Protein AF-A0A7V5FQD6-F1 (afdb_monomer_lite)

Structure (mmCIF, N/CA/C/O backbone):
data_AF-A0A7V5FQD6-F1
#
_entry.id   AF-A0A7V5FQD6-F1
#
loop_
_atom_site.group_PDB
_atom_site.id
_atom_site.type_symbol
_atom_site.label_atom_id
_atom_site.label_alt_id
_atom_site.label_comp_id
_atom_site.label_asym_id
_atom_site.label_entity_id
_atom_site.label_seq_id
_atom_site.pdbx_PDB_ins_code
_atom_site.Cartn_x
_atom_site.Cartn_y
_atom_site.Cartn_z
_atom_site.occupancy
_atom_site.B_iso_or_equiv
_atom_site.auth_seq_id
_atom_site.auth_comp_id
_atom_site.auth_asym_id
_atom_site.auth_atom_id
_atom_site.pdbx_PDB_model_num
ATOM 1 N N . MET A 1 1 ? -13.189 4.833 4.867 1.00 73.56 1 MET A N 1
ATOM 2 C CA . MET A 1 1 ? -13.782 3.476 4.842 1.00 73.56 1 MET A CA 1
ATOM 3 C C . MET A 1 1 ? -12.808 2.488 4.233 1.00 73.56 1 MET A C 1
ATOM 5 O O . MET A 1 1 ? -12.312 1.662 4.981 1.00 73.56 1 MET A O 1
ATOM 9 N N . LEU A 1 2 ? -12.470 2.621 2.945 1.00 78.69 2 LEU A N 1
ATOM 10 C CA . LEU A 1 2 ? -11.538 1.711 2.263 1.00 78.69 2 LEU A CA 1
ATOM 11 C C . LEU A 1 2 ? -10.185 1.578 2.964 1.00 78.69 2 LEU A C 1
ATOM 13 O O . LEU A 1 2 ? -9.703 0.465 3.091 1.00 78.69 2 LEU A O 1
ATOM 17 N N . ASN A 1 3 ? -9.626 2.660 3.513 1.00 75.62 3 ASN A N 1
ATOM 18 C CA . ASN A 1 3 ? -8.365 2.568 4.256 1.00 75.62 3 ASN A CA 1
ATOM 19 C C . ASN A 1 3 ? -8.466 1.677 5.504 1.00 75.62 3 ASN A C 1
ATOM 21 O O . ASN A 1 3 ? -7.525 0.948 5.800 1.00 75.62 3 ASN A O 1
ATOM 25 N N . GLU A 1 4 ? -9.606 1.675 6.209 1.00 80.44 4 GLU A N 1
ATOM 26 C CA . GLU A 1 4 ? -9.812 0.772 7.350 1.00 80.44 4 GLU A CA 1
ATOM 27 C C . GLU A 1 4 ? -10.066 -0.666 6.874 1.00 80.44 4 GLU A C 1
ATOM 29 O O . GLU A 1 4 ? -9.562 -1.593 7.493 1.00 80.44 4 GLU A O 1
ATOM 34 N N . VAL A 1 5 ? -10.768 -0.864 5.752 1.00 82.12 5 VAL A N 1
ATOM 35 C CA . VAL A 1 5 ? -10.919 -2.194 5.129 1.00 82.12 5 VAL A CA 1
ATOM 36 C C . VAL A 1 5 ? -9.551 -2.759 4.746 1.00 82.12 5 VAL A C 1
ATOM 38 O O . VAL A 1 5 ? -9.197 -3.843 5.195 1.00 82.12 5 VAL A O 1
ATOM 41 N N . ARG A 1 6 ? -8.743 -1.987 4.010 1.00 80.69 6 ARG A N 1
ATOM 42 C CA . ARG A 1 6 ? -7.365 -2.328 3.632 1.00 80.69 6 ARG A CA 1
ATOM 43 C C . ARG A 1 6 ? -6.522 -2.654 4.858 1.00 80.69 6 ARG A C 1
ATOM 45 O O . ARG A 1 6 ? -5.882 -3.692 4.903 1.00 80.69 6 ARG A O 1
ATOM 52 N N . LYS A 1 7 ? -6.555 -1.790 5.873 1.00 78.50 7 LYS A N 1
ATOM 53 C CA . LYS A 1 7 ? -5.862 -1.999 7.146 1.00 78.50 7 LYS A CA 1
ATOM 54 C C . LYS A 1 7 ? -6.211 -3.346 7.771 1.00 78.50 7 LYS A C 1
ATOM 56 O O . LYS A 1 7 ? -5.315 -4.090 8.145 1.00 78.50 7 LYS A O 1
ATOM 61 N N . GLN A 1 8 ? -7.499 -3.648 7.915 1.00 80.94 8 GLN A N 1
ATOM 62 C CA . GLN A 1 8 ? -7.939 -4.879 8.570 1.00 80.94 8 GLN A CA 1
ATOM 63 C C . GLN A 1 8 ? -7.598 -6.108 7.728 1.00 80.94 8 GLN A C 1
ATOM 65 O O . GLN A 1 8 ? -7.091 -7.076 8.284 1.00 80.94 8 GLN A O 1
ATOM 70 N N . ALA A 1 9 ? -7.792 -6.032 6.410 1.00 80.50 9 ALA A N 1
ATOM 71 C CA . ALA A 1 9 ? -7.422 -7.087 5.475 1.00 80.50 9 ALA A CA 1
ATOM 72 C C . ALA A 1 9 ? -5.920 -7.393 5.533 1.00 80.50 9 ALA A C 1
ATOM 74 O O . ALA A 1 9 ? -5.548 -8.547 5.698 1.00 80.50 9 ALA A O 1
ATOM 75 N N . LEU A 1 10 ? -5.063 -6.365 5.510 1.00 74.88 10 LEU A N 1
ATOM 76 C CA . LEU A 1 10 ? -3.612 -6.536 5.602 1.00 74.88 10 LEU A CA 1
ATOM 77 C C . LEU A 1 10 ? -3.172 -7.089 6.959 1.00 74.88 10 LEU A C 1
ATOM 79 O O . LEU A 1 10 ? -2.272 -7.910 7.003 1.00 74.88 10 LEU A O 1
ATOM 83 N N . ILE A 1 11 ? -3.783 -6.673 8.071 1.00 77.06 11 ILE A N 1
ATOM 84 C CA . ILE A 1 11 ? -3.407 -7.167 9.409 1.00 77.06 11 ILE A CA 1
ATOM 85 C C . ILE A 1 11 ? -3.822 -8.622 9.611 1.00 77.06 11 ILE A C 1
ATOM 87 O O . ILE A 1 11 ? -3.104 -9.389 10.246 1.00 77.06 11 ILE A O 1
ATOM 91 N N . ARG A 1 12 ? -5.017 -8.978 9.140 1.00 77.31 12 ARG A N 1
ATOM 92 C CA . ARG A 1 12 ? -5.644 -10.272 9.419 1.00 77.31 12 ARG A CA 1
ATOM 93 C C . ARG A 1 12 ? -5.472 -11.285 8.290 1.00 77.31 12 ARG A C 1
ATOM 95 O O . ARG A 1 12 ? -5.863 -12.428 8.476 1.00 77.31 12 ARG A O 1
ATOM 102 N N . SER A 1 13 ? -4.909 -10.878 7.150 1.00 74.25 13 SER A N 1
ATOM 103 C CA . SER A 1 13 ? -4.907 -11.661 5.904 1.00 74.25 13 SER A CA 1
ATOM 104 C C . SER A 1 13 ? -6.313 -12.163 5.551 1.00 74.25 13 SER A C 1
ATOM 106 O O . SER A 1 13 ? -6.521 -13.349 5.327 1.00 74.25 13 SER A O 1
ATOM 108 N N . SER A 1 14 ? -7.304 -11.265 5.603 1.00 78.50 14 SER A N 1
ATOM 109 C CA . SER A 1 14 ? -8.723 -11.625 5.470 1.00 78.50 14 SER A CA 1
ATOM 110 C C . SER A 1 14 ? -9.267 -11.417 4.063 1.00 78.50 14 SER A C 1
ATOM 112 O O . SER A 1 14 ? -8.968 -10.404 3.425 1.00 78.50 14 SER A O 1
ATOM 114 N N . ASP A 1 15 ? -10.182 -12.300 3.664 1.00 85.00 15 ASP A N 1
ATOM 115 C CA . ASP A 1 15 ? -11.059 -12.083 2.518 1.00 85.00 15 ASP A CA 1
ATOM 116 C C . ASP A 1 15 ? -11.950 -10.857 2.743 1.00 85.00 15 ASP A C 1
ATOM 118 O O . ASP A 1 15 ? -12.499 -10.631 3.827 1.00 85.00 15 ASP A O 1
ATOM 122 N N . VAL A 1 16 ? -12.106 -10.045 1.698 1.00 88.19 16 VAL A N 1
ATOM 123 C CA . VAL A 1 16 ? -12.887 -8.807 1.756 1.00 88.19 16 VAL A CA 1
ATOM 124 C C . VAL A 1 16 ? -14.150 -8.960 0.925 1.00 88.19 16 VAL A C 1
ATOM 126 O O . VAL A 1 16 ? -14.091 -9.294 -0.251 1.00 88.19 16 VAL A O 1
ATOM 129 N N . THR A 1 17 ? -15.305 -8.640 1.510 1.00 88.94 17 THR A N 1
ATOM 130 C CA . THR A 1 17 ? -16.553 -8.468 0.756 1.00 88.94 17 THR A CA 1
ATOM 131 C C . THR A 1 17 ? -17.023 -7.020 0.856 1.00 88.94 17 THR A C 1
ATOM 133 O O . THR A 1 17 ? -17.329 -6.524 1.940 1.00 88.94 17 THR A O 1
ATOM 136 N N . LEU A 1 18 ? -17.079 -6.325 -0.281 1.00 89.00 18 LEU A N 1
ATOM 137 C CA . LEU A 1 18 ? -17.675 -5.000 -0.404 1.00 89.00 18 LEU A CA 1
ATOM 138 C C . LEU A 1 18 ? -19.177 -5.147 -0.642 1.00 89.00 18 LEU A C 1
ATOM 140 O O . LEU A 1 18 ? -19.614 -5.654 -1.675 1.00 89.00 18 LEU A O 1
ATOM 144 N N . VAL A 1 19 ? -19.968 -4.677 0.318 1.00 86.25 19 VAL A N 1
ATOM 145 C CA . VAL A 1 19 ? -21.429 -4.757 0.272 1.00 86.25 19 VAL A CA 1
ATOM 146 C C . VAL A 1 19 ? -22.013 -3.368 0.053 1.00 86.25 19 VAL A C 1
ATOM 148 O O . VAL A 1 19 ? -21.697 -2.427 0.785 1.00 86.25 19 VAL A O 1
ATOM 151 N N . HIS A 1 20 ? -22.907 -3.249 -0.922 1.00 85.12 20 HIS A N 1
ATOM 152 C CA . HIS A 1 20 ? -23.789 -2.099 -1.064 1.00 85.12 20 HIS A CA 1
ATOM 153 C C . HIS A 1 20 ? -25.241 -2.557 -0.938 1.00 85.12 20 HIS A C 1
ATOM 155 O O . HIS A 1 20 ? -25.694 -3.415 -1.698 1.00 85.12 20 HIS A O 1
ATOM 161 N N . VAL A 1 21 ? -25.961 -1.974 0.023 1.00 81.88 21 VAL A N 1
ATOM 162 C CA . VAL A 1 21 ? -27.382 -2.253 0.238 1.00 81.88 21 VAL A CA 1
ATOM 163 C C . VAL A 1 21 ? -28.213 -1.089 -0.285 1.00 81.88 21 VAL A C 1
ATOM 165 O O . VAL A 1 21 ? -28.008 0.056 0.118 1.00 81.88 21 VAL A O 1
ATOM 168 N N . ILE A 1 22 ? -29.146 -1.393 -1.180 1.00 78.56 22 ILE A N 1
ATOM 169 C CA . ILE A 1 22 ? -30.091 -0.444 -1.764 1.00 78.56 22 ILE A CA 1
ATOM 170 C C . ILE A 1 22 ? -31.408 -0.568 -0.985 1.00 78.56 22 ILE A C 1
ATOM 172 O O . ILE A 1 22 ? -32.131 -1.555 -1.142 1.00 78.56 22 ILE A O 1
ATOM 176 N N . GLU A 1 23 ? -31.711 0.420 -0.137 1.00 71.19 23 GLU A N 1
ATOM 177 C CA . GLU A 1 23 ? -33.010 0.510 0.548 1.00 71.19 23 GLU A CA 1
ATOM 178 C C . GLU A 1 23 ? -34.072 1.033 -0.427 1.00 71.19 23 GLU A C 1
ATOM 180 O O . GLU A 1 23 ? -33.893 2.073 -1.065 1.00 71.19 23 GLU A O 1
ATOM 185 N N . GLU A 1 24 ? -35.194 0.325 -0.548 1.00 65.25 24 GLU A N 1
ATOM 186 C CA . GLU A 1 24 ? -36.314 0.790 -1.362 1.00 65.25 24 GLU A CA 1
ATOM 187 C C . GLU A 1 24 ? -37.093 1.881 -0.615 1.00 65.25 24 GLU A C 1
ATOM 189 O O . GLU A 1 24 ? -37.856 1.610 0.310 1.00 65.25 24 GLU A O 1
ATOM 194 N N . GLU A 1 25 ? -36.941 3.137 -1.040 1.00 55.91 25 GLU A N 1
ATOM 195 C CA . GLU A 1 25 ? -37.848 4.219 -0.657 1.00 55.91 25 GLU A CA 1
ATOM 196 C C . GLU A 1 25 ? -38.694 4.648 -1.872 1.00 55.91 25 GLU A C 1
ATOM 198 O O . GLU A 1 25 ? -38.176 5.254 -2.808 1.00 55.91 25 GLU A O 1
ATOM 203 N N . SER A 1 26 ? -39.993 4.334 -1.827 1.00 50.44 26 SER A N 1
ATOM 204 C CA . SER A 1 26 ? -41.119 4.769 -2.686 1.00 50.44 26 SER A CA 1
ATOM 205 C C . SER A 1 26 ? -40.885 5.068 -4.192 1.00 50.44 26 SER A C 1
ATOM 207 O O . SER A 1 26 ? -40.152 5.963 -4.618 1.00 50.44 26 SER A O 1
ATOM 209 N N . ASN A 1 27 ? -41.659 4.353 -5.021 1.00 45.44 27 ASN A N 1
ATOM 210 C CA . ASN A 1 27 ? -41.667 4.352 -6.491 1.00 45.44 27 ASN A CA 1
ATOM 211 C C . ASN A 1 27 ? -42.140 5.673 -7.143 1.00 45.44 27 ASN A C 1
ATOM 213 O O . ASN A 1 27 ? -43.276 5.762 -7.608 1.00 45.44 27 ASN A O 1
ATOM 217 N N . SER A 1 28 ? -41.273 6.681 -7.284 1.00 52.03 28 SER A N 1
ATOM 218 C CA . SER A 1 28 ? -41.531 7.817 -8.190 1.00 52.03 28 SER A CA 1
ATOM 219 C C . SER A 1 28 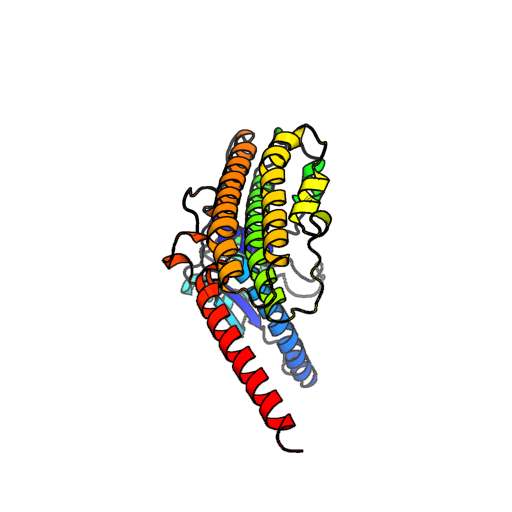? -40.711 7.719 -9.487 1.00 52.03 28 SER A C 1
ATOM 221 O O . SER A 1 28 ? -39.562 7.277 -9.493 1.00 52.03 28 SER A O 1
ATOM 223 N N . HIS A 1 29 ? -41.299 8.129 -10.617 1.00 48.09 29 HIS A N 1
ATOM 224 C CA . HIS A 1 29 ? -40.653 8.087 -11.941 1.00 48.09 29 HIS A CA 1
ATOM 225 C C . HIS A 1 29 ? -39.399 8.980 -12.039 1.00 48.09 29 HIS A C 1
ATOM 227 O O . HIS A 1 29 ? -38.460 8.631 -12.748 1.00 48.09 29 HIS A O 1
ATOM 233 N N . VAL A 1 30 ? -39.341 10.077 -11.275 1.00 51.12 30 VAL A N 1
ATOM 234 C CA . VAL A 1 30 ? -38.170 10.971 -11.179 1.00 51.12 30 VAL A CA 1
ATOM 235 C C . VAL A 1 30 ? -37.005 10.292 -10.438 1.00 51.12 30 VAL A C 1
ATOM 237 O O . VAL A 1 30 ? -35.845 10.504 -10.783 1.00 51.12 30 VAL A O 1
ATOM 240 N N . ARG A 1 31 ? -37.293 9.405 -9.471 1.00 55.22 31 ARG A N 1
ATOM 241 C CA . ARG A 1 31 ? -36.271 8.616 -8.761 1.00 55.22 31 ARG A CA 1
ATOM 242 C C . ARG A 1 31 ? -35.678 7.493 -9.609 1.00 55.22 31 ARG A C 1
ATOM 244 O O . ARG A 1 31 ? -34.499 7.214 -9.454 1.00 55.22 31 ARG A O 1
ATOM 251 N N . ARG A 1 32 ? -36.437 6.893 -10.535 1.00 51.66 32 ARG A N 1
ATOM 252 C CA . ARG A 1 32 ? -35.914 5.850 -11.443 1.00 51.66 32 ARG A CA 1
ATOM 253 C C . ARG A 1 32 ? -34.761 6.352 -12.322 1.00 51.66 32 ARG A C 1
ATOM 255 O O . ARG A 1 32 ? -33.802 5.619 -12.508 1.00 51.66 32 ARG A O 1
ATOM 262 N N . TYR A 1 33 ? -34.822 7.598 -12.797 1.00 47.12 33 TYR A N 1
ATOM 263 C CA . TYR A 1 33 ? -33.722 8.216 -13.551 1.00 47.12 33 TYR A CA 1
ATOM 264 C C . TYR A 1 33 ? -32.529 8.565 -12.641 1.00 47.12 33 TYR A C 1
ATOM 266 O O . TYR A 1 33 ? -31.380 8.336 -13.008 1.00 47.12 33 TYR A O 1
ATOM 274 N N . GLY A 1 34 ? -32.804 9.036 -11.416 1.00 52.66 34 GLY A N 1
ATOM 275 C CA . GLY A 1 34 ? -31.786 9.240 -10.379 1.00 52.66 34 GLY A CA 1
ATOM 276 C C . GLY A 1 34 ? -31.055 7.951 -9.992 1.00 52.66 34 GLY A C 1
ATOM 277 O O . GLY A 1 34 ? -29.841 7.972 -9.868 1.00 52.66 34 GLY A O 1
ATOM 278 N N . MET A 1 35 ? -31.759 6.819 -9.909 1.00 54.34 35 MET A N 1
ATOM 279 C CA . MET A 1 35 ? -31.176 5.500 -9.639 1.00 54.34 35 MET A CA 1
ATOM 280 C C . MET A 1 35 ? -30.249 5.005 -10.754 1.00 54.34 35 MET A C 1
ATOM 282 O O . MET A 1 35 ? -29.280 4.316 -10.456 1.00 54.34 35 MET A O 1
ATOM 286 N N . THR A 1 36 ? -30.524 5.329 -12.021 1.00 55.03 36 THR A N 1
ATOM 287 C CA . THR A 1 36 ? -29.637 4.959 -13.137 1.00 55.03 36 THR A CA 1
ATOM 288 C C . THR A 1 36 ? -28.331 5.755 -13.082 1.00 55.03 36 THR A C 1
ATOM 290 O O . THR A 1 36 ? -27.256 5.169 -13.161 1.00 55.03 36 THR A O 1
ATOM 293 N N . VAL A 1 37 ? -28.413 7.071 -12.847 1.00 53.12 37 VAL A N 1
ATOM 294 C CA . VAL A 1 37 ? -27.234 7.950 -12.717 1.00 53.12 37 VAL A CA 1
ATOM 295 C C . VAL A 1 37 ? -26.444 7.652 -11.434 1.00 53.12 37 VAL A C 1
ATOM 297 O O . VAL A 1 37 ? -25.216 7.597 -11.456 1.00 53.12 37 VAL A O 1
ATOM 300 N N . GLU A 1 38 ? -27.127 7.405 -10.313 1.00 58.19 38 GLU A N 1
ATOM 301 C CA . GLU A 1 38 ? -26.498 6.948 -9.067 1.00 58.19 38 GLU A CA 1
ATOM 302 C C . GLU A 1 38 ? -25.895 5.548 -9.222 1.00 58.19 38 GLU A C 1
ATOM 304 O O . GLU A 1 38 ? -24.862 5.273 -8.621 1.00 58.19 38 GLU A O 1
ATOM 309 N N . GLY A 1 39 ? -26.489 4.683 -10.049 1.00 59.66 39 GLY A N 1
ATOM 310 C CA . GLY A 1 39 ? -25.977 3.355 -10.376 1.00 59.66 39 GLY A CA 1
ATOM 311 C C . GLY A 1 39 ? -24.650 3.406 -11.130 1.00 59.66 39 GLY A C 1
ATOM 312 O O . GLY A 1 39 ? -23.705 2.737 -10.725 1.00 59.66 39 GLY A O 1
ATOM 313 N N . GLU A 1 40 ? -24.533 4.241 -12.164 1.00 61.06 40 GLU A N 1
ATOM 314 C CA . GLU A 1 40 ? -23.268 4.437 -12.892 1.00 61.06 40 GLU A CA 1
ATOM 315 C C . GLU A 1 40 ? -22.181 5.060 -12.004 1.00 61.06 40 GLU A C 1
ATOM 317 O O . GLU A 1 40 ? -21.042 4.593 -11.990 1.00 61.06 40 GLU A O 1
ATOM 322 N N . GLN A 1 41 ? -22.531 6.061 -11.189 1.00 64.44 41 GLN A N 1
ATOM 323 C CA . GLN A 1 41 ? -21.594 6.661 -10.230 1.00 64.44 41 GLN A CA 1
ATOM 324 C C . GLN A 1 41 ? -21.169 5.677 -9.132 1.00 64.44 41 GLN A C 1
ATOM 326 O O . GLN A 1 41 ? -20.012 5.677 -8.705 1.00 64.44 41 GLN A O 1
ATOM 331 N N . LEU A 1 42 ? -22.090 4.828 -8.670 1.00 69.38 42 LEU A N 1
ATOM 332 C CA . LEU A 1 42 ? -21.804 3.763 -7.717 1.00 69.38 42 LEU A CA 1
ATOM 333 C C . LEU A 1 42 ? -20.866 2.724 -8.332 1.00 69.38 42 LEU A C 1
ATOM 335 O O . LEU A 1 42 ? -19.915 2.325 -7.666 1.00 69.38 42 LEU A O 1
ATOM 339 N N . MET A 1 43 ? -21.109 2.317 -9.579 1.00 69.25 43 MET A N 1
ATOM 340 C CA . MET A 1 43 ? -20.255 1.375 -10.302 1.00 69.25 43 MET A CA 1
ATOM 341 C C . MET A 1 43 ? -18.850 1.938 -10.493 1.00 69.25 43 MET A C 1
ATOM 343 O O . MET A 1 43 ? -17.896 1.285 -10.083 1.00 69.25 43 MET A O 1
ATOM 347 N N . GLY A 1 44 ? -18.710 3.179 -10.970 1.00 70.12 44 GLY A N 1
ATOM 348 C CA . GLY A 1 44 ? -17.399 3.827 -11.084 1.00 70.12 44 GLY A CA 1
ATOM 349 C C . GLY A 1 44 ? -16.679 3.944 -9.733 1.00 70.12 44 GLY A C 1
ATOM 350 O O . GLY A 1 44 ? -15.484 3.666 -9.624 1.00 70.12 44 GLY A O 1
ATOM 351 N N . GLY A 1 45 ? -17.408 4.275 -8.661 1.00 74.19 45 GLY A N 1
ATOM 352 C CA . GLY A 1 45 ? -16.856 4.313 -7.305 1.00 74.19 45 GLY A CA 1
ATOM 353 C C . GLY A 1 45 ? -16.450 2.935 -6.762 1.00 74.19 45 GLY A C 1
ATOM 354 O O . GLY A 1 45 ? -15.427 2.817 -6.081 1.00 74.19 45 GLY A O 1
ATOM 355 N N . LEU A 1 46 ? -17.222 1.885 -7.052 1.00 77.56 46 LEU A N 1
ATOM 356 C CA . LEU A 1 46 ? -16.910 0.502 -6.683 1.00 77.56 46 LEU A CA 1
ATOM 357 C C . LEU A 1 46 ? -15.704 -0.015 -7.461 1.00 77.56 46 LEU A C 1
ATOM 359 O O . LEU A 1 46 ? -14.802 -0.572 -6.847 1.00 77.56 46 LEU A O 1
ATOM 363 N N . GLU A 1 47 ? -15.637 0.225 -8.767 1.00 74.38 47 GLU A N 1
ATOM 364 C CA . GLU A 1 47 ? -14.488 -0.132 -9.600 1.00 74.38 47 GLU A CA 1
ATOM 365 C C . GLU A 1 47 ? -13.212 0.532 -9.095 1.00 74.38 47 GLU A C 1
ATOM 367 O O . GLU A 1 47 ? -12.212 -0.151 -8.880 1.00 74.38 47 GLU A O 1
ATOM 372 N N . GLN A 1 48 ? -13.256 1.833 -8.797 1.00 76.31 48 GLN A N 1
ATOM 373 C CA . GLN A 1 48 ? -12.114 2.531 -8.211 1.00 76.31 48 GLN A CA 1
ATOM 374 C C . GLN A 1 48 ? -11.724 1.934 -6.850 1.00 76.31 48 GLN A C 1
ATOM 376 O O . GLN A 1 48 ? -10.543 1.760 -6.550 1.00 76.31 48 GLN A O 1
ATOM 381 N N . SER A 1 49 ? -12.709 1.577 -6.023 1.00 78.50 49 SER A N 1
ATOM 382 C CA . SER A 1 49 ? -12.478 0.930 -4.726 1.00 78.50 49 SER A CA 1
ATOM 383 C C . SER A 1 49 ? -11.810 -0.440 -4.870 1.00 78.50 49 SER A C 1
ATOM 385 O O . SER A 1 49 ? -10.879 -0.755 -4.130 1.00 78.50 49 SER A O 1
ATOM 387 N N . VAL A 1 50 ? -12.270 -1.240 -5.832 1.00 79.19 50 VAL A N 1
ATOM 388 C CA . VAL A 1 50 ? -11.758 -2.578 -6.149 1.00 79.19 50 VAL A CA 1
ATOM 389 C C . VAL A 1 50 ? -10.348 -2.484 -6.707 1.00 79.19 50 VAL A C 1
ATOM 391 O O . VAL A 1 50 ? -9.465 -3.185 -6.230 1.00 79.19 50 VAL A O 1
ATOM 394 N N . GLN A 1 51 ? -10.105 -1.582 -7.660 1.00 71.00 51 GLN A N 1
ATOM 395 C CA . GLN A 1 51 ? -8.770 -1.329 -8.197 1.00 71.00 51 GLN A CA 1
ATOM 396 C C . GLN A 1 51 ? -7.801 -0.918 -7.088 1.00 71.00 51 GLN A C 1
ATOM 398 O O . GLN A 1 51 ? -6.694 -1.446 -7.018 1.00 71.00 51 GLN A O 1
ATOM 403 N N . ASN A 1 52 ? -8.231 -0.036 -6.182 1.00 72.69 52 ASN A N 1
ATOM 404 C CA . ASN A 1 52 ? -7.417 0.369 -5.042 1.00 72.69 52 ASN A CA 1
ATOM 405 C C . ASN A 1 52 ? -7.078 -0.808 -4.124 1.00 72.69 52 ASN A C 1
ATOM 407 O O . ASN A 1 52 ? -5.938 -0.898 -3.697 1.00 72.69 52 ASN A O 1
ATOM 411 N N . LEU A 1 53 ? -8.013 -1.719 -3.836 1.00 75.56 53 LEU A N 1
ATOM 412 C CA . LEU A 1 53 ? -7.737 -2.908 -3.018 1.00 75.56 53 LEU A CA 1
ATOM 413 C C . LEU A 1 53 ? -6.846 -3.926 -3.747 1.00 75.56 53 LEU A C 1
ATOM 415 O O . LEU A 1 53 ? -5.892 -4.433 -3.158 1.00 75.56 53 LEU A O 1
ATOM 419 N N . ARG A 1 54 ? -7.079 -4.152 -5.044 1.00 71.44 54 ARG A N 1
ATOM 420 C CA . ARG A 1 54 ? -6.294 -5.083 -5.872 1.00 71.44 54 ARG A CA 1
ATOM 421 C C . ARG A 1 54 ? -4.834 -4.675 -6.027 1.00 71.44 54 ARG A C 1
ATOM 423 O O . ARG A 1 54 ? -3.981 -5.549 -6.163 1.00 71.44 54 ARG A O 1
ATOM 430 N N . ARG A 1 55 ? -4.520 -3.375 -5.946 1.00 64.50 55 ARG A N 1
ATOM 431 C CA . ARG A 1 55 ? -3.128 -2.885 -5.859 1.00 64.50 55 ARG A CA 1
ATOM 432 C C . ARG A 1 55 ? -2.373 -3.452 -4.656 1.00 64.50 55 ARG A C 1
ATOM 434 O O . ARG A 1 55 ? -1.154 -3.522 -4.708 1.00 64.50 55 ARG A O 1
ATOM 441 N N . PHE A 1 56 ? -3.085 -3.875 -3.615 1.00 64.00 56 PHE A N 1
ATOM 442 C CA . PHE A 1 56 ? -2.533 -4.505 -2.414 1.00 64.00 56 PHE A CA 1
ATOM 443 C C . PHE A 1 56 ? -2.726 -6.027 -2.409 1.00 64.00 56 PHE A C 1
ATOM 445 O O . PHE A 1 56 ? -2.705 -6.637 -1.344 1.00 64.00 56 PHE A O 1
ATOM 452 N N . SER A 1 57 ? -2.983 -6.631 -3.576 1.00 65.75 57 SER A N 1
ATOM 453 C CA . SER A 1 57 ? -3.322 -8.054 -3.724 1.00 65.75 57 SER A CA 1
ATOM 454 C C . SER A 1 57 ? -4.536 -8.493 -2.891 1.00 65.75 57 SER A C 1
ATOM 456 O O . SER A 1 57 ? -4.669 -9.660 -2.540 1.00 65.75 57 SER A O 1
ATOM 458 N N . ILE A 1 58 ? -5.451 -7.563 -2.599 1.00 74.75 58 ILE A N 1
ATOM 459 C CA . ILE A 1 58 ? -6.751 -7.856 -1.992 1.00 74.75 58 ILE A CA 1
ATOM 460 C C . ILE A 1 58 ? -7.778 -7.890 -3.123 1.00 74.75 58 ILE A C 1
ATOM 462 O O . ILE A 1 58 ? -8.046 -6.850 -3.728 1.00 74.75 58 ILE A O 1
ATOM 466 N N . ASP A 1 59 ? -8.364 -9.054 -3.406 1.00 78.81 59 ASP A N 1
ATOM 467 C CA . ASP A 1 59 ? -9.449 -9.173 -4.385 1.00 78.81 59 ASP A CA 1
ATOM 468 C C . ASP A 1 59 ? -10.813 -9.205 -3.679 1.00 78.81 59 ASP A C 1
ATOM 470 O O . ASP A 1 59 ? -11.201 -10.233 -3.122 1.00 78.81 59 ASP A O 1
ATOM 474 N N . PRO A 1 60 ? -11.541 -8.074 -3.619 1.00 84.50 60 PRO A N 1
ATOM 475 C CA . PRO A 1 60 ? -12.800 -8.037 -2.902 1.00 84.50 60 PRO A CA 1
ATOM 476 C C . PRO A 1 60 ? -13.935 -8.707 -3.689 1.00 84.50 60 PRO A C 1
ATOM 478 O O . PRO A 1 60 ? -14.176 -8.390 -4.855 1.00 84.50 60 PRO A O 1
ATOM 481 N N . CYS A 1 61 ? -14.744 -9.523 -3.012 1.00 84.94 61 CYS A N 1
ATOM 482 C CA . CYS A 1 61 ? -16.053 -9.921 -3.523 1.00 84.94 61 CYS A CA 1
ATOM 483 C C . CYS A 1 61 ? -17.014 -8.722 -3.465 1.00 84.94 61 CYS A C 1
ATOM 485 O O . CYS A 1 61 ? -17.075 -8.023 -2.455 1.00 84.94 61 CYS A O 1
ATOM 487 N N . ILE A 1 62 ? -17.790 -8.476 -4.522 1.00 84.38 62 ILE A N 1
ATOM 488 C CA . ILE A 1 62 ? -18.767 -7.378 -4.560 1.00 84.38 62 ILE A CA 1
ATOM 489 C C . ILE A 1 62 ? -20.179 -7.953 -4.437 1.00 84.38 62 ILE A C 1
ATOM 491 O O . ILE A 1 62 ? -20.563 -8.861 -5.176 1.00 84.38 62 ILE A O 1
ATOM 495 N N . ARG A 1 63 ? -20.977 -7.405 -3.516 1.00 81.94 63 ARG A N 1
ATOM 496 C CA . ARG A 1 63 ? -22.391 -7.753 -3.331 1.00 81.94 63 ARG A CA 1
ATOM 497 C C . ARG A 1 63 ? -23.254 -6.495 -3.407 1.00 81.94 63 ARG A C 1
ATOM 499 O O . ARG A 1 63 ? -23.137 -5.605 -2.568 1.00 81.94 63 ARG A O 1
ATOM 506 N N . LEU A 1 64 ? -24.139 -6.448 -4.400 1.00 82.00 64 LEU A N 1
ATOM 507 C CA . LEU A 1 64 ? -25.193 -5.441 -4.525 1.00 82.00 64 LEU A CA 1
ATOM 508 C C . LEU A 1 64 ? -26.516 -6.097 -4.128 1.00 82.00 64 LEU A C 1
ATOM 510 O O . LEU A 1 64 ? -26.966 -7.015 -4.811 1.00 82.00 64 LEU A O 1
ATOM 514 N N . ILE A 1 65 ? -27.118 -5.668 -3.020 1.00 83.12 65 ILE A N 1
ATOM 515 C CA . ILE A 1 65 ? -28.320 -6.313 -2.468 1.00 83.12 65 ILE A CA 1
ATOM 516 C C . ILE A 1 65 ? -29.400 -5.268 -2.214 1.00 83.12 65 ILE A C 1
ATOM 518 O O . ILE A 1 65 ? -29.111 -4.158 -1.780 1.00 83.12 65 ILE A O 1
ATOM 522 N N . ARG A 1 66 ? -30.658 -5.615 -2.488 1.00 81.75 66 ARG A N 1
ATOM 523 C CA . ARG A 1 66 ? -31.819 -4.787 -2.141 1.00 81.75 66 ARG A CA 1
ATOM 524 C C . ARG A 1 66 ? -32.452 -5.292 -0.855 1.00 81.75 66 ARG A C 1
ATOM 526 O O . ARG A 1 66 ? -32.573 -6.501 -0.678 1.00 81.75 66 ARG A O 1
ATOM 533 N N . GLY A 1 67 ? -32.873 -4.379 0.011 1.00 83.75 67 GLY A N 1
ATOM 534 C CA . GLY A 1 67 ? -33.572 -4.732 1.245 1.00 83.75 67 GLY A CA 1
ATOM 535 C C . GLY A 1 67 ? -33.330 -3.747 2.379 1.00 83.75 67 GLY A C 1
ATOM 536 O O . GLY A 1 67 ? -32.735 -2.689 2.189 1.00 83.75 67 GLY A O 1
ATOM 537 N N . GLU A 1 68 ? -33.807 -4.108 3.568 1.00 85.25 68 GLU A N 1
ATOM 538 C CA . GLU A 1 68 ? -33.557 -3.352 4.795 1.00 85.25 68 GLU A CA 1
ATOM 539 C C . GLU A 1 68 ? -32.104 -3.560 5.244 1.00 85.25 68 GLU A C 1
ATOM 541 O O . GLU A 1 68 ? -31.624 -4.692 5.329 1.00 85.25 68 GLU A O 1
ATOM 546 N N . VAL A 1 69 ? -31.381 -2.461 5.489 1.00 85.25 69 VAL A N 1
ATOM 547 C CA . VAL A 1 69 ? -29.921 -2.498 5.679 1.00 85.25 69 VAL A CA 1
ATOM 548 C C . VAL A 1 69 ? -29.485 -3.398 6.829 1.00 85.25 69 VAL A C 1
ATOM 550 O O . VAL A 1 69 ? -28.522 -4.142 6.659 1.00 85.25 69 VAL A O 1
ATOM 553 N N . VAL A 1 70 ? -30.139 -3.335 7.992 1.00 87.44 70 VAL A N 1
ATOM 554 C CA . VAL A 1 70 ? -29.683 -4.092 9.166 1.00 87.44 70 VAL A CA 1
ATOM 555 C C . VAL A 1 70 ? -29.878 -5.591 8.951 1.00 87.44 70 VAL A C 1
ATOM 557 O O . VAL A 1 70 ? -28.930 -6.344 9.152 1.00 87.44 70 VAL A O 1
ATOM 560 N N . ALA A 1 71 ? -31.044 -6.012 8.466 1.00 88.25 71 ALA A N 1
ATOM 561 C CA . ALA A 1 71 ? -31.370 -7.403 8.178 1.00 88.25 71 ALA A CA 1
ATOM 562 C C . ALA A 1 71 ? -30.463 -7.993 7.089 1.00 88.25 71 ALA A C 1
ATOM 564 O O . ALA A 1 71 ? -29.976 -9.116 7.225 1.00 88.25 71 ALA A O 1
ATOM 565 N N . VAL A 1 72 ? -30.182 -7.230 6.025 1.00 89.56 72 VAL A N 1
ATOM 566 C CA . VAL A 1 72 ? -29.262 -7.672 4.965 1.00 89.56 72 VAL A CA 1
ATOM 567 C C . VAL A 1 72 ? -27.844 -7.843 5.509 1.00 89.56 72 VAL A C 1
ATOM 569 O O . VAL A 1 72 ? -27.211 -8.866 5.246 1.00 89.56 72 VAL A O 1
ATOM 572 N N . LEU A 1 73 ? -27.335 -6.866 6.268 1.00 90.12 73 LEU A N 1
ATOM 573 C CA . LEU A 1 73 ? -25.991 -6.944 6.847 1.00 90.12 73 LEU A CA 1
ATOM 574 C C . LEU A 1 73 ? -25.877 -8.069 7.877 1.00 90.12 73 LEU A C 1
ATOM 576 O O . LEU A 1 73 ? -24.840 -8.724 7.935 1.00 90.12 73 LEU A O 1
ATOM 580 N N . GLU A 1 74 ? -26.923 -8.318 8.661 1.00 90.12 74 GLU A N 1
ATOM 581 C CA . GLU A 1 74 ? -26.988 -9.429 9.607 1.00 90.12 74 GLU A CA 1
ATOM 582 C C . GLU A 1 74 ? -26.923 -10.782 8.887 1.00 90.12 74 GLU A C 1
ATOM 584 O O . GLU A 1 74 ? -26.050 -11.591 9.206 1.00 90.12 74 GLU A O 1
ATOM 589 N N . SER A 1 75 ? -27.797 -11.005 7.895 1.00 90.12 75 SER A N 1
ATOM 590 C CA . SER A 1 75 ? -27.820 -12.248 7.113 1.00 90.12 75 SER A CA 1
ATOM 591 C C . SER A 1 75 ? -26.471 -12.491 6.457 1.00 90.12 75 SER A C 1
ATOM 593 O O . SER A 1 75 ? -25.861 -13.528 6.683 1.00 90.12 75 SER A O 1
ATOM 595 N N . LEU A 1 76 ? -25.941 -11.496 5.738 1.00 90.06 76 LEU A N 1
ATOM 596 C CA . LEU A 1 76 ? -24.645 -11.623 5.075 1.00 90.06 76 LEU A CA 1
ATOM 597 C C . LEU A 1 76 ? -23.505 -11.895 6.053 1.00 90.06 76 LEU A C 1
ATOM 599 O O . LEU A 1 76 ? -22.634 -12.706 5.755 1.00 90.06 76 LEU A O 1
ATOM 603 N N . SER A 1 77 ? -23.491 -11.224 7.208 1.00 89.69 77 SER A N 1
ATOM 604 C CA . SER A 1 77 ? -22.444 -11.448 8.209 1.00 89.69 77 SER A CA 1
ATOM 605 C C . SER A 1 77 ? -22.475 -12.885 8.724 1.00 89.69 77 SER A C 1
ATOM 607 O O . SER A 1 77 ? -21.422 -13.469 8.957 1.00 89.69 77 SER A O 1
ATOM 609 N N . ARG A 1 78 ? -23.666 -13.472 8.871 1.00 89.44 78 ARG A N 1
ATOM 610 C CA . ARG A 1 78 ? -23.834 -14.871 9.272 1.00 89.44 78 ARG A CA 1
ATOM 611 C C . ARG A 1 78 ? -23.449 -15.833 8.151 1.00 89.44 78 ARG A C 1
ATOM 613 O O . ARG A 1 78 ? -22.664 -16.743 8.393 1.00 89.44 78 ARG A O 1
ATOM 620 N N . ASP A 1 79 ? -23.964 -15.607 6.946 1.00 90.12 79 ASP A N 1
ATOM 621 C CA . ASP A 1 79 ? -23.782 -16.486 5.784 1.00 90.12 79 ASP A CA 1
ATOM 622 C C . ASP A 1 79 ? -22.313 -16.564 5.350 1.00 90.12 79 ASP A C 1
ATOM 624 O O . ASP A 1 79 ? -21.829 -17.622 4.959 1.00 90.12 79 ASP A O 1
ATOM 628 N N . LEU A 1 80 ? -21.590 -15.446 5.453 1.00 88.56 80 LEU A N 1
ATOM 629 C CA . LEU A 1 80 ? -20.162 -15.370 5.146 1.00 88.56 80 LEU A CA 1
ATOM 630 C C . LEU A 1 80 ? -19.269 -15.751 6.335 1.00 88.56 80 LEU A C 1
ATOM 632 O O . LEU A 1 80 ? -18.051 -15.747 6.187 1.00 88.56 80 LEU A O 1
ATOM 636 N N . GLY A 1 81 ? -19.837 -16.023 7.517 1.00 88.44 81 GLY A N 1
ATOM 637 C CA . GLY A 1 81 ? -19.056 -16.234 8.739 1.00 88.44 81 GLY A CA 1
ATOM 638 C C . GLY A 1 81 ? -18.162 -15.037 9.086 1.00 88.44 81 GLY A C 1
ATOM 639 O O . GLY A 1 81 ? -17.036 -15.211 9.544 1.00 88.44 81 GLY A O 1
ATOM 640 N N . ALA A 1 82 ? -18.631 -13.815 8.823 1.00 89.50 82 ALA A N 1
ATOM 641 C CA . ALA A 1 82 ? -17.829 -12.610 8.958 1.00 89.50 82 ALA A CA 1
ATOM 642 C C . ALA A 1 82 ? -17.415 -12.373 10.418 1.00 89.50 82 ALA A C 1
ATOM 644 O O . ALA A 1 82 ? -18.247 -12.324 11.321 1.00 89.50 82 ALA A O 1
ATOM 645 N N . GLU A 1 83 ? -16.125 -12.136 10.649 1.00 89.38 83 GLU A N 1
ATOM 646 C CA . GLU A 1 83 ? -15.611 -11.768 11.974 1.00 89.38 83 GLU A CA 1
ATOM 647 C C . GLU A 1 83 ? -15.702 -10.259 12.252 1.00 89.38 83 GLU A C 1
ATOM 649 O O . GLU A 1 83 ? -15.733 -9.826 13.411 1.00 89.38 83 GLU A O 1
ATOM 654 N N . LEU A 1 84 ? -15.723 -9.444 11.190 1.00 89.81 84 LEU A N 1
ATOM 655 C CA . LEU A 1 84 ? -15.652 -7.990 11.265 1.00 89.81 84 LEU A CA 1
ATOM 656 C C . LEU A 1 84 ? -16.522 -7.308 10.201 1.00 89.81 84 LEU A C 1
ATOM 658 O O . LEU A 1 84 ? -16.348 -7.536 9.007 1.00 89.81 84 LEU A O 1
ATOM 662 N N . LEU A 1 85 ? -17.364 -6.373 10.639 1.00 89.81 85 LEU A N 1
ATOM 663 C CA . LEU A 1 85 ? -18.116 -5.456 9.786 1.00 89.81 85 LEU A CA 1
ATOM 664 C C . LEU A 1 85 ? -17.511 -4.050 9.862 1.00 89.81 85 LEU A C 1
ATOM 666 O O . LEU A 1 85 ? -17.470 -3.440 10.932 1.00 89.81 85 LEU A O 1
ATOM 670 N N . VAL A 1 86 ? -17.068 -3.508 8.724 1.00 88.12 86 VAL A N 1
ATOM 671 C CA . VAL A 1 86 ? -16.532 -2.140 8.628 1.00 88.12 86 VAL A CA 1
ATOM 672 C C . VAL A 1 86 ? -17.560 -1.217 7.981 1.00 88.12 86 VAL A C 1
ATOM 674 O O . VAL A 1 86 ? -17.899 -1.374 6.811 1.00 88.12 86 VAL A O 1
ATOM 677 N N . LEU A 1 87 ? -18.016 -0.208 8.720 1.00 86.69 87 LEU A N 1
ATOM 678 C CA . LEU A 1 87 ? -18.962 0.795 8.229 1.00 86.69 87 LEU A CA 1
ATOM 679 C C . LEU A 1 87 ? -18.244 2.101 7.878 1.00 86.69 87 LEU A C 1
ATOM 681 O O . LEU A 1 87 ? -17.292 2.513 8.541 1.00 86.69 87 LEU A O 1
ATOM 685 N N . GLY A 1 88 ? -18.707 2.790 6.837 1.00 78.12 88 GLY A N 1
ATOM 686 C CA . GLY A 1 88 ? -18.257 4.148 6.532 1.00 78.12 88 GLY A CA 1
ATOM 687 C C . GLY A 1 88 ? -18.741 5.174 7.563 1.00 78.12 88 GLY A C 1
ATOM 688 O O . GLY A 1 88 ? -19.719 4.951 8.273 1.00 78.12 88 GLY A O 1
ATOM 689 N N . VAL A 1 89 ? -18.083 6.337 7.613 1.00 73.00 89 VAL A N 1
ATOM 690 C CA . VAL A 1 89 ? -18.578 7.476 8.402 1.00 73.00 89 VAL A CA 1
ATOM 691 C C . VAL A 1 89 ? -19.931 7.927 7.827 1.00 73.00 89 VAL A C 1
ATOM 693 O O . VAL A 1 89 ? -20.049 8.031 6.599 1.00 73.00 89 VAL A O 1
ATOM 696 N N . PRO A 1 90 ? -20.943 8.231 8.662 1.00 67.94 90 PRO A N 1
ATOM 697 C CA . PRO A 1 90 ? -22.220 8.750 8.187 1.00 67.94 90 PRO A CA 1
ATOM 698 C C . PRO A 1 90 ? -22.034 9.990 7.300 1.00 67.94 90 PRO A C 1
ATOM 700 O O . PRO A 1 90 ? -21.408 10.969 7.705 1.00 67.94 90 PRO A O 1
ATOM 703 N N . ARG A 1 91 ? -22.601 9.969 6.085 1.00 61.50 91 ARG A N 1
ATOM 704 C CA . ARG A 1 91 ? -22.466 11.070 5.108 1.00 61.50 91 ARG A CA 1
ATOM 705 C C . ARG A 1 91 ? -23.218 12.349 5.509 1.00 61.50 91 ARG A C 1
ATOM 707 O O . ARG A 1 91 ? -22.939 13.409 4.960 1.00 61.50 91 ARG A O 1
ATOM 714 N N . LYS A 1 92 ? -24.176 12.279 6.443 1.00 56.06 92 LYS A N 1
ATOM 715 C CA . LYS A 1 92 ? -24.986 13.428 6.888 1.00 56.06 92 LYS A CA 1
ATOM 716 C C . LYS A 1 92 ? -24.735 13.724 8.367 1.00 56.06 92 LYS A C 1
ATOM 718 O O . LYS A 1 92 ? -24.789 12.816 9.194 1.00 56.06 92 LYS A O 1
ATOM 723 N N . LYS A 1 93 ? -24.500 15.003 8.702 1.00 47.97 93 LYS A N 1
ATOM 724 C CA . LYS A 1 93 ? -24.573 15.498 10.090 1.00 47.97 93 LYS A CA 1
ATOM 725 C C . LYS A 1 93 ? -25.947 15.140 10.656 1.00 47.97 93 LYS A C 1
ATOM 727 O O . LYS A 1 93 ? -26.923 15.240 9.917 1.00 47.97 93 LYS A O 1
ATOM 732 N N . LYS A 1 94 ? -25.992 14.741 11.935 1.00 46.62 94 LYS A N 1
ATOM 733 C CA . LYS A 1 94 ? -27.206 14.407 12.701 1.00 46.62 94 LYS A CA 1
ATOM 734 C C . LYS A 1 94 ? -28.337 15.384 12.362 1.00 46.62 94 LYS A C 1
ATOM 736 O O . LYS A 1 94 ? -28.380 16.502 12.865 1.00 46.62 94 LYS A O 1
ATOM 741 N N . SER A 1 95 ? -29.203 14.974 11.445 1.00 41.62 95 SER A N 1
ATOM 742 C CA . SER A 1 95 ? -30.428 15.681 11.113 1.00 41.62 95 SER A CA 1
ATOM 743 C C . SER A 1 95 ? -31.427 15.311 12.195 1.00 41.62 95 SER A C 1
ATOM 745 O O . SER A 1 95 ? -31.641 14.128 12.438 1.00 41.62 95 SER A O 1
ATOM 747 N N . LEU A 1 96 ? -32.042 16.307 12.828 1.00 42.75 96 LEU A N 1
ATOM 748 C CA . LEU A 1 96 ? -33.077 16.118 13.850 1.00 42.75 96 LEU A CA 1
ATOM 749 C C . LEU A 1 96 ? -34.306 15.330 13.346 1.00 42.75 96 LEU A C 1
ATOM 751 O O . LEU A 1 96 ? -35.124 14.925 14.162 1.00 42.75 96 LEU A O 1
ATOM 755 N N . LEU A 1 97 ? -34.459 15.124 12.027 1.00 42.97 97 LEU A N 1
ATOM 756 C CA . LEU A 1 97 ? -35.715 14.672 11.411 1.00 42.97 97 LEU A CA 1
ATOM 757 C C . LEU A 1 97 ? -35.583 13.563 10.346 1.00 42.97 97 LEU A C 1
ATOM 759 O O . LEU A 1 97 ? -36.519 13.340 9.583 1.00 42.97 97 LEU A O 1
ATOM 763 N N . ARG A 1 98 ? -34.463 12.835 10.248 1.00 45.00 98 ARG A N 1
ATOM 764 C CA . ARG A 1 98 ? -34.393 11.610 9.417 1.00 45.00 98 ARG A CA 1
ATOM 765 C C . ARG A 1 98 ? -33.706 10.492 10.192 1.00 45.00 98 ARG A C 1
ATOM 767 O O . ARG A 1 98 ? -32.794 10.788 10.949 1.00 45.00 98 ARG A O 1
ATOM 774 N N . GLY A 1 99 ? -34.204 9.265 10.004 1.00 52.47 99 GLY A N 1
ATOM 775 C CA . GLY A 1 99 ? -33.947 8.052 10.792 1.00 52.47 99 GLY A CA 1
ATOM 776 C C . GLY A 1 99 ? -32.540 7.880 11.370 1.00 52.47 99 GLY A C 1
ATOM 777 O O . GLY A 1 99 ? -31.555 8.354 10.806 1.00 52.47 99 GLY A O 1
ATOM 778 N N . ALA A 1 100 ? -32.474 7.167 12.500 1.00 60.22 100 ALA A N 1
ATOM 779 C CA . ALA A 1 100 ? -31.232 6.790 13.171 1.00 60.22 100 ALA A CA 1
ATOM 780 C C . ALA A 1 100 ? -30.180 6.303 12.158 1.00 60.22 100 ALA A C 1
ATOM 782 O O . ALA A 1 100 ? -30.511 5.605 11.195 1.00 60.22 100 ALA A O 1
ATOM 783 N N . SER A 1 101 ? -28.919 6.692 12.357 1.00 73.19 101 SER A N 1
ATOM 784 C CA . SER A 1 101 ? -27.835 6.282 11.453 1.00 73.19 101 SER A CA 1
ATOM 785 C C . SER A 1 101 ? -27.754 4.752 11.349 1.00 73.19 101 SER A C 1
ATOM 787 O O . SER A 1 101 ? -28.175 4.054 12.267 1.00 73.19 101 SER A O 1
ATOM 789 N N . ILE A 1 102 ? -27.196 4.203 10.260 1.00 78.31 102 ILE A N 1
ATOM 790 C CA . ILE A 1 102 ? -27.012 2.740 10.130 1.00 78.31 102 ILE A CA 1
ATOM 791 C C . ILE A 1 102 ? -26.265 2.179 11.351 1.00 78.31 102 ILE A C 1
ATOM 793 O O . ILE A 1 102 ? -26.653 1.145 11.877 1.00 78.31 102 ILE A O 1
ATOM 797 N N . GLN A 1 103 ? -25.266 2.911 11.856 1.00 78.19 103 GLN A N 1
ATOM 798 C CA . GLN A 1 103 ? -24.585 2.588 13.109 1.00 78.19 103 GLN A CA 1
ATOM 799 C C . GLN A 1 103 ? -25.568 2.473 14.281 1.00 78.19 103 GLN A C 1
ATOM 801 O O . GLN A 1 103 ? -25.619 1.435 14.922 1.00 78.19 103 GLN A O 1
ATOM 806 N N . GLU A 1 104 ? -26.375 3.503 14.542 1.00 77.00 104 GLU A N 1
ATOM 807 C CA . GLU A 1 104 ? -27.349 3.490 15.644 1.00 77.00 104 GLU A CA 1
ATOM 808 C C . GLU A 1 104 ? -28.419 2.397 15.463 1.00 77.00 104 GLU A C 1
ATOM 810 O O . GLU A 1 104 ? -28.891 1.827 16.445 1.00 77.00 104 GLU A O 1
ATOM 815 N N . ARG A 1 105 ? -28.818 2.093 14.220 1.00 81.25 105 ARG A N 1
ATOM 816 C CA . ARG A 1 105 ? -29.762 1.008 13.896 1.00 81.25 105 ARG A CA 1
ATOM 817 C C . ARG A 1 105 ? -29.161 -0.371 14.182 1.00 81.25 105 ARG A C 1
ATOM 819 O O . ARG A 1 105 ? -29.887 -1.245 14.645 1.00 81.25 105 ARG A O 1
ATOM 826 N N . ILE A 1 106 ? -27.861 -0.544 13.937 1.00 82.69 106 ILE A N 1
ATOM 827 C 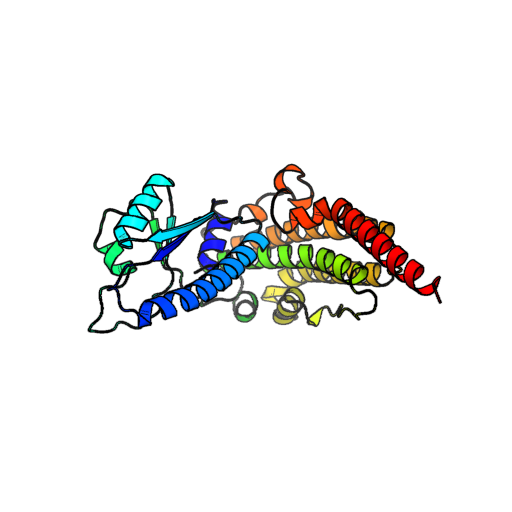CA . ILE A 1 106 ? -27.106 -1.758 14.270 1.00 82.69 106 ILE A CA 1
ATOM 828 C C . ILE A 1 106 ? -26.876 -1.852 15.780 1.00 82.69 106 ILE A C 1
ATOM 830 O O . ILE A 1 106 ? -27.152 -2.884 16.363 1.00 82.69 106 ILE A O 1
ATOM 834 N N . GLU A 1 107 ? -26.451 -0.780 16.448 1.00 78.56 107 GLU A N 1
ATOM 835 C CA . GLU A 1 107 ? -26.216 -0.780 17.903 1.00 78.56 107 GLU A CA 1
ATOM 836 C C . GLU A 1 107 ? -27.489 -1.093 18.704 1.00 78.56 107 GLU A C 1
ATOM 838 O O . GLU A 1 107 ? -27.426 -1.727 19.755 1.00 78.56 107 GLU A O 1
ATOM 843 N N . LYS A 1 108 ? -28.658 -0.676 18.201 1.00 76.25 108 LYS A N 1
ATOM 844 C CA . LYS A 1 108 ? -29.963 -1.010 18.792 1.00 76.25 108 LYS A CA 1
ATOM 845 C C . LYS A 1 108 ? -30.419 -2.442 18.499 1.00 76.25 108 LYS A C 1
ATOM 847 O O . LYS A 1 108 ? -31.273 -2.948 19.221 1.00 76.25 108 LYS A O 1
ATOM 852 N N . ASN A 1 109 ? -29.874 -3.082 17.466 1.00 67.69 109 ASN A N 1
ATOM 853 C CA . ASN A 1 109 ? -30.178 -4.459 17.093 1.00 67.69 109 ASN A CA 1
ATOM 854 C C . ASN A 1 109 ? -29.004 -5.369 17.467 1.00 67.69 109 ASN A C 1
ATOM 856 O O . ASN A 1 109 ? -28.037 -5.500 16.726 1.00 67.69 109 ASN A O 1
ATOM 860 N N . ILE A 1 110 ? -29.127 -6.076 18.594 1.00 63.94 110 ILE A N 1
ATOM 861 C CA . ILE A 1 110 ? -28.108 -7.001 19.144 1.00 63.94 110 ILE A CA 1
ATOM 862 C C . ILE A 1 110 ? -27.786 -8.185 18.193 1.00 63.94 110 ILE A C 1
ATOM 864 O O . ILE A 1 110 ? -26.937 -9.021 18.479 1.00 63.94 110 ILE A O 1
ATOM 868 N N . VAL A 1 111 ? -28.451 -8.278 17.043 1.00 73.50 111 VAL A N 1
ATOM 869 C CA . VAL A 1 111 ? -28.461 -9.468 16.189 1.00 73.50 111 VAL A CA 1
ATOM 870 C C . VAL A 1 111 ? -27.203 -9.621 15.321 1.00 73.50 111 VAL A C 1
ATOM 872 O O . VAL A 1 111 ? -26.892 -10.730 14.886 1.00 73.50 111 VAL A O 1
ATOM 875 N N . ILE A 1 112 ? -26.425 -8.552 15.103 1.00 79.62 112 ILE A N 1
ATOM 876 C CA . ILE A 1 112 ? -25.140 -8.665 14.397 1.00 79.62 112 ILE A CA 1
ATOM 877 C C . ILE A 1 112 ? -24.103 -9.305 15.329 1.00 79.62 112 ILE A C 1
ATOM 879 O O . ILE A 1 112 ? -23.624 -8.683 16.274 1.00 79.62 112 ILE A O 1
ATOM 883 N N . SER A 1 113 ? -23.739 -10.554 15.032 1.00 79.44 113 SER A N 1
ATOM 884 C CA . SER A 1 113 ? -22.833 -11.376 15.847 1.00 79.44 113 SER A CA 1
ATOM 885 C C . SER A 1 113 ? -21.349 -11.039 15.683 1.00 79.44 113 SER A C 1
ATOM 887 O O . SER A 1 113 ? -20.527 -11.473 16.488 1.00 79.44 113 SER A O 1
ATOM 889 N N . CYS A 1 114 ? -20.987 -10.300 14.634 1.00 85.62 114 CYS A N 1
ATOM 890 C CA . CYS A 1 114 ? -19.604 -9.949 14.336 1.00 85.62 114 CYS A CA 1
ATOM 891 C C . CYS A 1 114 ? -19.198 -8.611 14.967 1.00 85.62 114 CYS A C 1
ATOM 893 O O . CYS A 1 114 ? -20.030 -7.773 15.324 1.00 85.62 114 CYS A O 1
ATOM 895 N N . ARG A 1 115 ? -17.887 -8.375 15.091 1.00 86.25 115 ARG A N 1
ATOM 896 C CA . ARG A 1 115 ? -17.388 -7.100 15.610 1.00 86.25 115 ARG A CA 1
ATOM 897 C C . ARG A 1 115 ? -17.666 -5.987 14.598 1.00 86.25 115 ARG A C 1
ATOM 899 O O . ARG A 1 115 ? -17.220 -6.062 13.460 1.00 86.25 115 ARG A O 1
ATOM 906 N N . VAL A 1 116 ? -18.301 -4.900 15.030 1.00 85.56 116 VAL A N 1
ATOM 907 C CA . VAL A 1 116 ? -18.548 -3.726 14.176 1.00 85.56 116 VAL A CA 1
ATOM 908 C C . VAL A 1 116 ? -17.487 -2.651 14.422 1.00 85.56 116 VAL A C 1
ATOM 910 O O . VAL A 1 116 ? -17.172 -2.313 15.564 1.00 85.56 116 VAL A O 1
ATOM 913 N N . VAL A 1 117 ? -16.918 -2.100 13.349 1.00 84.19 117 VAL A N 1
ATOM 914 C CA . VAL A 1 117 ? -15.969 -0.979 13.380 1.00 84.19 117 VAL A CA 1
ATOM 915 C C . VAL A 1 117 ? -16.456 0.126 12.453 1.00 84.19 117 VAL A C 1
ATOM 917 O O . VAL A 1 117 ? -16.700 -0.092 11.270 1.00 84.19 117 VAL A O 1
ATOM 920 N N . ILE A 1 118 ? -16.536 1.350 12.972 1.00 81.12 118 IL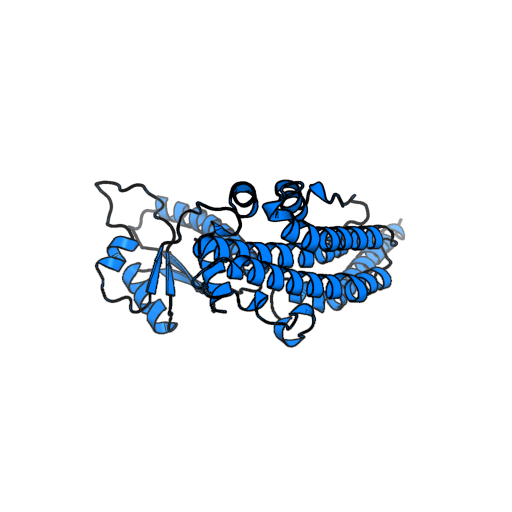E A N 1
ATOM 921 C CA . ILE A 1 118 ? -16.742 2.537 12.142 1.00 81.12 118 ILE A CA 1
ATOM 922 C C . ILE A 1 118 ? -15.381 2.998 11.640 1.00 81.12 118 ILE A C 1
ATOM 924 O O . ILE A 1 118 ? -14.481 3.288 12.432 1.00 81.12 118 ILE A O 1
ATOM 928 N N . ALA A 1 119 ? -15.224 3.075 10.322 1.00 78.00 119 ALA A N 1
ATOM 929 C CA . ALA A 1 119 ? -14.021 3.595 9.707 1.00 78.00 119 ALA A CA 1
ATOM 930 C C . ALA A 1 119 ? -13.792 5.024 10.199 1.00 78.00 119 ALA A C 1
ATOM 932 O O . ALA A 1 119 ? -14.571 5.927 9.900 1.00 78.00 119 ALA A O 1
ATOM 933 N N . ALA A 1 120 ? -12.728 5.229 10.968 1.00 67.62 120 ALA A N 1
ATOM 934 C CA . ALA A 1 120 ? -12.401 6.548 11.472 1.00 67.62 120 ALA A CA 1
ATOM 935 C C . ALA A 1 120 ? -12.025 7.483 10.315 1.00 67.62 120 ALA A C 1
ATOM 937 O O . ALA A 1 120 ? -11.459 7.054 9.307 1.00 67.62 120 ALA A O 1
ATOM 938 N N . LYS A 1 121 ? -12.283 8.781 10.490 1.00 64.62 121 LYS A N 1
ATOM 939 C CA . LYS A 1 121 ? -11.587 9.801 9.704 1.00 64.62 121 LYS A CA 1
ATOM 940 C C . LYS A 1 121 ? -10.100 9.696 10.064 1.00 64.62 121 LYS A C 1
ATOM 942 O O . LYS A 1 121 ? -9.775 9.617 11.252 1.00 64.62 121 LYS A O 1
ATOM 947 N N . GLU A 1 122 ? -9.215 9.592 9.081 1.00 62.38 122 GLU A N 1
ATOM 948 C CA . GLU A 1 122 ? -7.776 9.545 9.352 1.00 62.38 122 GLU A CA 1
ATOM 949 C C . GLU A 1 122 ? -7.336 10.881 9.954 1.00 62.38 122 GLU A C 1
ATOM 951 O O . GLU A 1 122 ? -7.673 11.939 9.431 1.00 62.38 122 GLU A O 1
ATOM 956 N N . HIS A 1 123 ? -6.658 10.815 11.102 1.00 70.25 123 HIS A N 1
ATOM 957 C CA . HIS A 1 123 ? -6.080 11.977 11.789 1.00 70.25 123 HIS A CA 1
ATOM 958 C C . HIS A 1 123 ? -4.547 11.962 11.740 1.00 70.25 123 HIS A C 1
ATOM 960 O O . HIS A 1 123 ? -3.930 12.893 12.233 1.00 70.25 123 HIS A O 1
ATOM 966 N N . PHE A 1 124 ? -3.953 10.883 11.221 1.00 84.69 124 PHE A N 1
ATOM 967 C CA . PHE A 1 124 ? -2.512 10.695 11.159 1.00 84.69 124 PHE A CA 1
ATOM 968 C C . PHE A 1 124 ? -2.122 10.130 9.794 1.00 84.69 124 PHE A C 1
ATOM 970 O O . PHE A 1 124 ? -2.616 9.065 9.414 1.00 84.69 124 PHE A O 1
ATOM 977 N N . SER A 1 125 ? -1.233 10.831 9.104 1.00 86.31 125 SER A N 1
ATOM 978 C CA . SER A 1 125 ? -0.587 10.430 7.862 1.00 86.31 125 SER A CA 1
ATOM 979 C C . SER A 1 125 ? 0.922 10.301 8.099 1.00 86.31 125 SER A C 1
ATOM 981 O O . SER A 1 125 ? 1.568 11.296 8.436 1.00 86.31 125 SER A O 1
ATOM 983 N N . PRO A 1 126 ? 1.517 9.107 7.910 1.00 89.31 126 PRO A N 1
ATOM 984 C CA . PRO A 1 126 ? 2.967 8.929 8.013 1.00 89.31 126 PRO A CA 1
ATOM 985 C C . PRO A 1 126 ? 3.766 9.864 7.098 1.00 89.31 126 PRO A C 1
ATOM 987 O O . PRO A 1 126 ? 4.873 10.258 7.443 1.00 89.31 126 PRO A O 1
ATOM 990 N N . GLU A 1 127 ? 3.191 10.247 5.960 1.00 87.44 127 GLU A N 1
ATOM 991 C CA . GLU A 1 127 ? 3.831 11.099 4.958 1.00 87.44 127 GLU A CA 1
ATOM 992 C C . GLU A 1 127 ? 4.059 12.536 5.455 1.00 87.44 127 GLU A C 1
ATOM 994 O O . GLU A 1 127 ? 5.108 13.128 5.198 1.00 87.44 127 GLU A O 1
ATOM 999 N N . THR A 1 128 ? 3.097 13.086 6.206 1.00 86.06 128 THR A N 1
ATOM 1000 C CA . THR A 1 128 ? 3.102 14.496 6.631 1.00 86.06 128 THR A CA 1
ATOM 1001 C C . THR A 1 128 ? 3.418 14.689 8.105 1.00 86.06 128 THR A C 1
ATOM 1003 O O . THR A 1 128 ? 4.081 15.662 8.460 1.00 86.06 128 THR A O 1
ATOM 1006 N N . ASP A 1 129 ? 2.955 13.779 8.961 1.00 91.00 129 ASP A N 1
ATOM 1007 C CA . ASP A 1 129 ? 2.901 14.009 10.407 1.00 91.00 129 ASP A CA 1
ATOM 1008 C C . ASP A 1 129 ? 4.085 13.367 11.136 1.00 91.00 129 ASP A C 1
ATOM 1010 O O . ASP A 1 1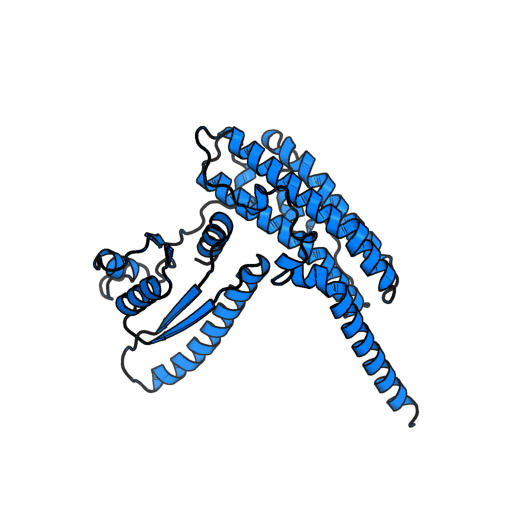29 ? 4.416 13.746 12.259 1.00 91.00 129 ASP A O 1
ATOM 1014 N N . LEU A 1 130 ? 4.744 12.381 10.515 1.00 92.31 130 LEU A N 1
ATOM 1015 C CA . LEU A 1 130 ? 5.814 11.617 11.156 1.00 92.31 130 LEU A CA 1
ATOM 1016 C C . LEU A 1 130 ? 7.013 12.503 11.522 1.00 92.31 130 LEU A C 1
ATOM 1018 O O . LEU A 1 130 ? 7.592 12.340 12.596 1.00 92.31 130 LEU A O 1
ATOM 1022 N N . LYS A 1 131 ? 7.338 13.494 10.683 1.00 92.44 131 LYS A N 1
ATOM 1023 C CA . LYS A 1 131 ? 8.446 14.440 10.899 1.00 92.44 131 LYS A CA 1
ATOM 1024 C C . LYS A 1 131 ? 8.381 15.144 12.262 1.00 92.44 131 LYS A C 1
ATOM 1026 O O . LYS A 1 131 ? 9.419 15.399 12.870 1.00 92.44 131 LYS A O 1
ATOM 1031 N N . ASP A 1 132 ? 7.180 15.384 12.789 1.00 92.44 132 ASP A N 1
ATOM 1032 C CA . ASP A 1 132 ? 6.959 16.171 14.006 1.00 92.44 132 ASP A CA 1
ATOM 1033 C C . ASP A 1 132 ? 6.962 15.312 15.281 1.00 92.44 132 ASP A C 1
ATOM 1035 O O . ASP A 1 132 ? 7.130 15.830 16.382 1.00 92.44 132 ASP A O 1
ATOM 1039 N N . ILE A 1 133 ? 6.894 13.984 15.158 1.00 93.06 133 ILE A N 1
ATOM 1040 C CA . ILE A 1 133 ? 6.770 13.055 16.293 1.00 93.06 133 ILE A CA 1
ATOM 1041 C C . ILE A 1 133 ? 8.122 12.390 16.577 1.00 93.06 133 ILE A C 1
ATOM 1043 O O . ILE A 1 133 ? 8.925 12.219 15.662 1.00 93.06 133 ILE A O 1
ATOM 1047 N N . ASN A 1 134 ? 8.442 12.074 17.834 1.00 92.75 134 ASN A N 1
ATOM 1048 C CA . ASN A 1 134 ? 9.605 11.233 18.144 1.00 92.75 134 ASN A CA 1
ATOM 1049 C C . ASN A 1 134 ? 9.239 9.738 18.078 1.00 92.75 134 ASN A C 1
ATOM 1051 O O . ASN A 1 134 ? 8.107 9.389 18.418 1.00 92.75 134 ASN A O 1
ATOM 1055 N N . PRO A 1 135 ? 10.164 8.837 17.688 1.00 92.88 135 PRO A N 1
ATOM 1056 C CA . PRO A 1 135 ? 9.882 7.399 17.623 1.00 92.88 135 PRO A CA 1
ATOM 1057 C C . PRO A 1 135 ? 9.298 6.814 18.920 1.00 92.88 135 PRO A C 1
ATOM 1059 O O . PRO A 1 135 ? 8.389 5.989 18.870 1.00 92.88 135 PRO A O 1
ATOM 1062 N N . ASP A 1 136 ? 9.760 7.288 20.078 1.00 93.00 136 ASP A N 1
ATOM 1063 C CA . ASP A 1 136 ? 9.308 6.880 21.414 1.00 93.00 136 ASP A CA 1
ATOM 1064 C C . ASP A 1 136 ? 7.940 7.447 21.830 1.00 93.00 136 ASP A C 1
ATOM 1066 O O . ASP A 1 136 ? 7.322 6.962 22.778 1.00 93.00 136 ASP A O 1
ATOM 1070 N N . GLN A 1 137 ? 7.432 8.436 21.097 1.00 93.81 137 GLN A N 1
ATOM 1071 C CA . GLN A 1 137 ? 6.118 9.047 21.307 1.00 93.81 137 GLN A CA 1
ATOM 1072 C C . GLN A 1 137 ? 5.030 8.442 20.413 1.00 93.81 137 GLN A C 1
ATOM 1074 O O . GLN A 1 137 ? 3.853 8.790 20.544 1.00 93.81 137 GLN A O 1
ATOM 1079 N N . LEU A 1 138 ? 5.398 7.542 19.497 1.00 93.50 138 LEU A N 1
ATOM 1080 C CA . LEU A 1 138 ? 4.443 6.884 18.619 1.00 93.50 138 LEU A CA 1
ATOM 1081 C C . LEU A 1 138 ? 3.448 6.042 19.422 1.00 93.50 138 LEU A C 1
ATOM 1083 O O . LEU A 1 138 ? 3.798 5.179 20.224 1.00 93.50 138 LEU A O 1
ATOM 1087 N N . THR A 1 139 ? 2.163 6.238 19.150 1.00 92.44 139 THR A N 1
ATOM 1088 C CA . THR A 1 139 ? 1.118 5.355 19.670 1.00 92.44 139 THR A CA 1
ATOM 1089 C C . THR A 1 139 ? 1.069 4.048 18.877 1.00 92.44 139 THR A C 1
ATOM 1091 O O . THR A 1 139 ? 1.396 4.001 17.690 1.00 92.44 139 THR A O 1
ATOM 1094 N N . LYS A 1 140 ? 0.524 2.983 19.481 1.00 90.12 140 LYS A N 1
ATOM 1095 C CA . LYS A 1 140 ? 0.286 1.699 18.788 1.00 90.12 140 LYS A CA 1
ATOM 1096 C C . LYS A 1 140 ? -0.489 1.859 17.475 1.00 90.12 140 LYS A C 1
ATOM 1098 O O . LYS A 1 140 ? -0.254 1.135 16.515 1.00 90.12 140 LYS A O 1
ATOM 1103 N N . ARG A 1 141 ? -1.445 2.795 17.447 1.00 86.19 141 ARG A N 1
ATOM 1104 C CA . ARG A 1 141 ? -2.267 3.069 16.265 1.00 86.19 141 ARG A CA 1
ATOM 1105 C C . ARG A 1 141 ? -1.451 3.741 15.162 1.00 86.19 141 ARG A C 1
ATOM 1107 O O . ARG A 1 141 ? -1.645 3.393 14.006 1.00 86.19 141 ARG A O 1
ATOM 1114 N N . GLN A 1 142 ? -0.555 4.660 15.518 1.00 90.81 142 GLN A N 1
ATOM 1115 C CA . GLN A 1 142 ? 0.338 5.312 14.561 1.00 90.81 142 GLN A CA 1
ATOM 1116 C C . GLN A 1 142 ? 1.362 4.331 13.999 1.00 90.81 142 GLN A C 1
ATOM 1118 O O . GLN A 1 142 ? 1.523 4.301 12.789 1.00 90.81 142 GLN A O 1
ATOM 1123 N N . VAL A 1 143 ? 1.962 3.465 14.826 1.00 92.06 143 VAL A N 1
ATOM 1124 C CA . VAL A 1 143 ? 2.859 2.396 14.339 1.00 92.06 143 VAL A CA 1
ATOM 1125 C C . VAL A 1 143 ? 2.151 1.500 13.325 1.00 92.06 143 VAL A C 1
ATOM 1127 O O . VAL A 1 143 ? 2.684 1.235 12.258 1.00 92.06 143 VAL A O 1
ATOM 1130 N N . LEU A 1 144 ? 0.906 1.109 13.598 1.00 86.94 144 LEU A N 1
ATOM 1131 C CA . LEU A 1 144 ? 0.118 0.314 12.659 1.00 86.94 144 LEU A CA 1
ATOM 1132 C C . LEU A 1 144 ? -0.204 1.063 11.353 1.00 86.94 144 LEU A C 1
ATOM 1134 O O . LEU A 1 144 ? -0.200 0.464 10.283 1.00 86.94 144 LEU A O 1
ATOM 1138 N N . SER A 1 145 ? -0.490 2.365 11.430 1.00 86.69 145 SER A N 1
ATOM 1139 C CA . SER A 1 145 ? -0.652 3.215 10.244 1.00 86.69 145 SER A CA 1
ATOM 1140 C C . SER A 1 145 ? 0.645 3.338 9.442 1.00 86.69 145 SER A C 1
ATOM 1142 O O . SER A 1 145 ? 0.585 3.332 8.216 1.00 86.69 145 SER A O 1
ATOM 1144 N N . ILE A 1 146 ? 1.796 3.421 10.118 1.00 91.69 146 ILE A N 1
ATOM 1145 C CA . ILE A 1 146 ? 3.114 3.432 9.477 1.00 91.69 146 ILE A CA 1
ATOM 1146 C C . ILE A 1 146 ? 3.355 2.099 8.776 1.00 91.69 146 ILE A C 1
ATOM 1148 O O . ILE A 1 146 ? 3.678 2.118 7.603 1.00 91.69 146 ILE A O 1
ATOM 1152 N N . ASP A 1 147 ? 3.114 0.957 9.421 1.00 89.69 147 ASP A N 1
ATOM 1153 C CA . ASP A 1 147 ? 3.277 -0.360 8.789 1.00 89.69 147 ASP A CA 1
ATOM 1154 C C . ASP A 1 147 ? 2.500 -0.481 7.475 1.00 89.69 147 ASP A C 1
ATOM 1156 O O . ASP A 1 147 ? 3.047 -0.890 6.458 1.00 89.69 147 ASP A O 1
ATOM 1160 N N . ILE A 1 148 ? 1.230 -0.077 7.472 1.00 84.38 148 ILE A N 1
ATOM 1161 C CA . ILE A 1 148 ? 0.402 -0.103 6.258 1.00 84.38 148 ILE A CA 1
ATOM 1162 C C . ILE A 1 148 ? 0.987 0.822 5.191 1.00 84.38 148 ILE A C 1
ATOM 1164 O O . ILE A 1 148 ? 1.037 0.458 4.024 1.00 84.38 148 ILE A O 1
ATOM 1168 N N . TYR A 1 149 ? 1.457 2.001 5.591 1.00 88.88 149 TYR A N 1
ATOM 1169 C CA . TYR A 1 149 ? 2.106 2.937 4.683 1.00 88.88 149 TYR A CA 1
ATOM 1170 C C . TYR A 1 149 ? 3.425 2.390 4.116 1.00 88.88 149 TYR A C 1
ATOM 1172 O O . TYR A 1 149 ? 3.690 2.559 2.934 1.00 88.88 149 TYR A O 1
ATOM 1180 N N . LEU A 1 150 ? 4.230 1.681 4.911 1.00 90.88 150 LEU A N 1
ATOM 1181 C CA . LEU A 1 150 ? 5.442 1.011 4.434 1.00 90.88 150 LEU A CA 1
ATOM 1182 C C . LEU A 1 150 ? 5.102 -0.062 3.388 1.00 90.88 150 LEU A C 1
ATOM 1184 O O . LEU A 1 150 ? 5.765 -0.144 2.357 1.00 90.88 150 LEU A O 1
ATOM 1188 N N . VAL A 1 151 ? 4.035 -0.836 3.610 1.00 86.06 151 VAL A N 1
ATOM 1189 C CA . VAL A 1 151 ? 3.515 -1.779 2.607 1.00 86.06 151 VAL A CA 1
ATOM 1190 C C . VAL A 1 151 ? 3.069 -1.045 1.338 1.00 86.06 151 VAL A C 1
ATOM 1192 O O . VAL A 1 151 ? 3.384 -1.500 0.239 1.00 86.06 151 VAL A O 1
ATOM 1195 N N . ASP A 1 152 ? 2.410 0.113 1.466 1.00 83.31 152 ASP A N 1
ATOM 1196 C CA . ASP A 1 152 ? 2.039 0.942 0.312 1.00 83.31 152 ASP A CA 1
ATOM 1197 C C . ASP A 1 152 ? 3.264 1.346 -0.520 1.00 83.31 152 ASP A C 1
ATOM 1199 O O . ASP A 1 152 ? 3.240 1.202 -1.742 1.00 83.31 152 ASP A O 1
ATOM 1203 N N . LEU A 1 153 ? 4.338 1.803 0.132 1.00 87.62 153 LEU A N 1
ATOM 1204 C CA . LEU A 1 153 ? 5.582 2.192 -0.539 1.00 87.62 153 LEU A CA 1
ATOM 1205 C C . LEU A 1 153 ? 6.222 1.027 -1.302 1.00 87.62 153 LEU A C 1
ATOM 1207 O O . LEU A 1 153 ? 6.736 1.211 -2.406 1.00 87.62 153 LEU A O 1
ATOM 1211 N N . TRP A 1 154 ? 6.180 -0.178 -0.729 1.00 88.38 154 TRP A N 1
ATOM 1212 C CA . TRP A 1 154 ? 6.683 -1.371 -1.401 1.00 88.38 154 TRP A CA 1
ATOM 1213 C C . TRP A 1 154 ? 5.903 -1.681 -2.679 1.00 88.38 154 TRP A C 1
ATOM 1215 O O . TRP A 1 154 ? 6.496 -1.885 -3.742 1.00 88.38 154 TRP A O 1
ATOM 1225 N N . PHE A 1 155 ? 4.571 -1.686 -2.583 1.00 78.62 155 PHE A N 1
ATOM 1226 C CA . PHE A 1 155 ? 3.712 -1.942 -3.733 1.00 78.62 155 PHE A CA 1
ATOM 1227 C C . PHE A 1 155 ? 3.887 -0.881 -4.818 1.00 78.62 155 PHE A C 1
ATOM 1229 O O . PHE A 1 155 ? 3.886 -1.225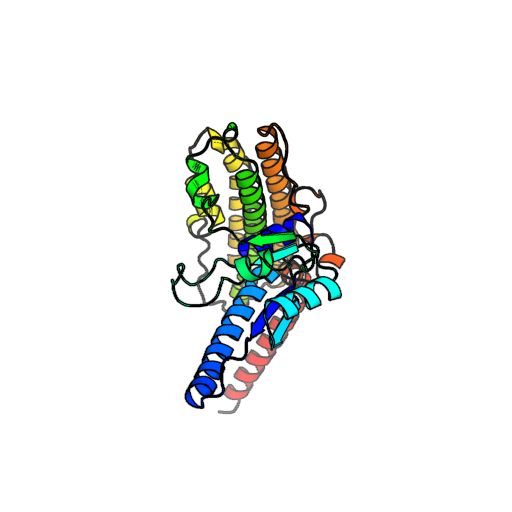 -5.998 1.00 78.62 155 PHE A O 1
ATOM 1236 N N . GLU A 1 156 ? 4.049 0.389 -4.447 1.00 79.06 156 GLU A N 1
ATOM 1237 C CA . GLU A 1 156 ? 4.268 1.483 -5.394 1.00 79.06 156 GLU A CA 1
ATOM 1238 C C . GLU A 1 156 ? 5.546 1.276 -6.215 1.00 79.06 156 GLU A C 1
ATOM 1240 O O . GLU A 1 156 ? 5.491 1.341 -7.441 1.00 79.06 156 GLU A O 1
ATOM 1245 N N . HIS A 1 157 ? 6.669 0.919 -5.584 1.00 81.06 157 HIS A N 1
ATOM 1246 C CA . HIS A 1 157 ? 7.913 0.654 -6.317 1.00 81.06 157 HIS A CA 1
ATOM 1247 C C . HIS A 1 157 ? 7.866 -0.598 -7.192 1.00 81.06 157 HIS A C 1
ATOM 1249 O O . HIS A 1 157 ? 8.441 -0.605 -8.282 1.00 81.06 157 HIS A O 1
ATOM 1255 N N . LEU A 1 158 ? 7.176 -1.653 -6.750 1.00 77.62 158 LEU A N 1
ATOM 1256 C CA . LEU A 1 158 ? 7.003 -2.846 -7.577 1.00 77.62 158 LEU A CA 1
ATOM 1257 C C . LEU A 1 158 ? 6.198 -2.529 -8.852 1.00 77.62 158 LEU A C 1
ATOM 1259 O O . LEU A 1 158 ? 6.537 -2.996 -9.943 1.00 77.62 158 LEU A O 1
ATOM 1263 N N . HIS A 1 159 ? 5.161 -1.693 -8.736 1.00 75.94 159 HIS A N 1
ATOM 1264 C CA . HIS A 1 159 ? 4.411 -1.220 -9.900 1.00 75.94 159 HIS A CA 1
ATOM 1265 C C . HIS A 1 159 ? 5.218 -0.244 -10.748 1.00 75.94 159 HIS A C 1
ATOM 1267 O O . HIS A 1 159 ? 5.153 -0.351 -11.965 1.00 75.94 159 HIS A O 1
ATOM 1273 N N . TYR A 1 160 ? 6.001 0.648 -10.138 1.00 79.56 160 TYR A N 1
ATOM 1274 C CA . TYR A 1 160 ? 6.756 1.683 -10.842 1.00 79.56 160 TYR A CA 1
ATOM 1275 C C . TYR A 1 160 ? 7.583 1.116 -12.001 1.00 79.56 160 TYR A C 1
ATOM 1277 O O . TYR A 1 160 ? 7.403 1.549 -13.133 1.00 79.56 160 TYR A O 1
ATOM 1285 N N . HIS A 1 161 ? 8.412 0.091 -11.770 1.00 80.94 161 HIS A N 1
ATOM 1286 C CA . HIS A 1 161 ? 9.199 -0.516 -12.855 1.00 80.94 161 HIS A CA 1
ATOM 1287 C C . HIS A 1 161 ? 8.354 -1.277 -13.871 1.00 80.94 161 HIS A C 1
ATOM 1289 O O . HIS A 1 161 ? 8.677 -1.298 -15.054 1.00 80.94 161 HIS A O 1
ATOM 1295 N N . THR A 1 162 ? 7.265 -1.892 -13.427 1.00 77.44 162 THR A N 1
ATOM 1296 C CA . THR A 1 162 ? 6.387 -2.654 -14.314 1.00 77.44 162 THR A CA 1
ATOM 1297 C C . THR A 1 162 ? 5.631 -1.719 -15.265 1.00 77.44 162 THR A C 1
ATOM 1299 O O . THR A 1 162 ? 5.638 -1.914 -16.477 1.00 77.44 162 THR A O 1
ATOM 1302 N N . ASP A 1 163 ? 5.044 -0.650 -14.728 1.00 77.19 163 ASP A N 1
ATOM 1303 C CA . ASP A 1 163 ? 4.355 0.392 -15.488 1.00 77.19 163 ASP A CA 1
ATOM 1304 C C . ASP A 1 163 ? 5.340 1.179 -16.371 1.00 77.19 163 ASP A C 1
ATOM 1306 O O . ASP A 1 163 ? 5.006 1.519 -17.507 1.00 77.19 163 ASP A O 1
ATOM 1310 N N . PHE A 1 164 ? 6.572 1.395 -15.897 1.00 80.06 164 PHE A N 1
ATOM 1311 C CA . PHE A 1 164 ? 7.651 1.996 -16.680 1.00 80.06 164 PHE A CA 1
ATOM 1312 C C . PHE A 1 164 ? 7.991 1.167 -17.925 1.00 80.06 164 PHE A C 1
ATOM 1314 O O . PHE A 1 164 ? 8.034 1.705 -19.031 1.00 80.06 164 PHE A O 1
ATOM 1321 N N . ILE A 1 165 ? 8.164 -0.150 -17.766 1.00 79.44 165 ILE A N 1
ATOM 1322 C CA . ILE A 1 165 ? 8.399 -1.068 -18.888 1.00 79.44 165 ILE A CA 1
ATOM 1323 C C . ILE A 1 165 ? 7.232 -0.998 -19.877 1.00 79.44 165 ILE A C 1
ATOM 1325 O O . ILE A 1 165 ? 7.459 -0.819 -21.070 1.00 79.44 165 ILE A O 1
ATOM 1329 N N . TYR A 1 166 ? 5.981 -1.048 -19.408 1.00 76.12 166 TYR A N 1
ATOM 1330 C CA . TYR A 1 166 ? 4.823 -0.900 -20.295 1.00 76.12 166 TYR A CA 1
ATOM 1331 C C . TYR A 1 166 ? 4.818 0.426 -21.054 1.00 76.12 166 TYR A C 1
ATOM 1333 O O . TYR A 1 166 ? 4.495 0.448 -22.241 1.00 76.12 166 TYR A O 1
ATOM 1341 N N . GLN A 1 167 ? 5.181 1.525 -20.395 1.00 77.62 167 GLN A N 1
ATOM 1342 C CA . GLN A 1 167 ? 5.232 2.833 -21.031 1.00 77.62 167 GLN A CA 1
ATOM 1343 C C . GLN A 1 167 ? 6.294 2.891 -22.132 1.00 77.62 167 GLN A C 1
ATOM 1345 O O . GLN A 1 167 ? 5.977 3.362 -23.222 1.00 77.62 167 GLN A O 1
ATOM 1350 N N . LEU A 1 168 ? 7.498 2.362 -21.891 1.00 77.00 168 LEU A N 1
ATOM 1351 C CA . LEU A 1 168 ? 8.555 2.296 -22.908 1.00 77.00 168 LEU A CA 1
ATOM 1352 C C . LEU A 1 168 ? 8.128 1.503 -24.153 1.00 77.00 168 LEU A C 1
ATOM 1354 O O . LEU A 1 168 ? 8.514 1.843 -25.267 1.00 77.00 168 LEU A O 1
ATOM 1358 N N . LEU A 1 169 ? 7.314 0.461 -23.975 1.00 73.31 169 LEU A N 1
ATOM 1359 C CA . LEU A 1 169 ? 6.904 -0.431 -25.065 1.00 73.31 169 LEU A CA 1
ATOM 1360 C C . LEU A 1 169 ? 5.721 0.098 -25.864 1.00 73.31 169 LEU A C 1
ATOM 1362 O O . LEU A 1 169 ? 5.701 0.006 -27.093 1.00 73.31 169 LEU A O 1
ATOM 1366 N N . LEU A 1 170 ? 4.715 0.606 -25.152 1.00 72.88 170 LEU A N 1
ATOM 1367 C CA . LEU A 1 170 ? 3.465 1.082 -25.736 1.00 72.88 170 LEU A CA 1
ATOM 1368 C C . LEU A 1 170 ? 3.592 2.505 -26.283 1.00 72.88 170 LEU A C 1
ATOM 1370 O O . LEU A 1 170 ? 2.886 2.856 -27.224 1.00 72.88 170 LEU A O 1
ATOM 1374 N N . TYR A 1 171 ? 4.469 3.317 -25.690 1.00 79.25 171 TYR A N 1
ATOM 1375 C CA . TYR A 1 171 ? 4.612 4.741 -25.987 1.00 79.25 171 TYR A CA 1
ATOM 1376 C C . TYR A 1 171 ? 6.096 5.154 -26.025 1.00 79.25 171 TYR A C 1
ATOM 1378 O O . TYR A 1 171 ? 6.509 5.997 -25.227 1.00 79.25 171 TYR A O 1
ATOM 1386 N N . PRO A 1 172 ? 6.905 4.589 -26.942 1.00 72.94 172 PRO A N 1
ATOM 1387 C CA . PRO A 1 172 ? 8.356 4.800 -26.973 1.00 72.94 172 PRO A CA 1
ATOM 1388 C C . PRO A 1 172 ? 8.768 6.265 -27.181 1.00 72.94 172 PRO A C 1
ATOM 1390 O O . PRO A 1 172 ? 9.829 6.670 -26.718 1.00 72.94 172 PRO A O 1
ATOM 1393 N N . ASP A 1 173 ? 7.920 7.072 -27.822 1.00 75.94 173 ASP A N 1
ATOM 1394 C CA . ASP A 1 173 ? 8.189 8.491 -28.099 1.00 75.94 173 ASP A CA 1
ATOM 1395 C C . ASP A 1 173 ? 7.805 9.425 -26.939 1.00 75.94 173 ASP A C 1
ATOM 1397 O O . ASP A 1 173 ? 7.998 10.640 -27.011 1.00 75.94 173 ASP A O 1
ATOM 1401 N N . LYS A 1 174 ? 7.212 8.887 -25.866 1.00 76.44 174 LYS A N 1
ATOM 1402 C CA . LYS A 1 174 ? 6.772 9.681 -24.721 1.00 76.44 174 LYS A CA 1
ATOM 1403 C C . LYS A 1 174 ? 7.878 9.740 -23.676 1.00 76.44 174 LYS A C 1
ATOM 1405 O O . LYS A 1 174 ? 8.177 8.733 -23.038 1.00 76.44 174 LYS A O 1
ATOM 1410 N N . GLU A 1 175 ? 8.410 10.937 -23.435 1.00 72.19 175 GLU A N 1
ATOM 1411 C CA . GLU A 1 175 ? 9.335 11.159 -22.323 1.00 72.19 175 GLU A CA 1
ATOM 1412 C C . GLU A 1 175 ? 8.695 10.729 -20.999 1.00 72.19 175 GLU A C 1
ATOM 1414 O O . GLU A 1 175 ? 7.560 11.094 -20.667 1.00 72.19 175 GLU A O 1
ATOM 1419 N N . VAL A 1 176 ? 9.435 9.918 -20.249 1.00 69.88 176 VAL A N 1
ATOM 1420 C CA . VAL A 1 176 ? 9.031 9.463 -18.925 1.00 69.88 176 VAL A CA 1
ATOM 1421 C C . VAL A 1 176 ? 9.810 10.256 -17.892 1.00 69.88 176 VAL A C 1
ATOM 1423 O O . VAL A 1 176 ? 11.040 10.278 -17.914 1.00 69.88 176 VAL A O 1
ATOM 1426 N N . ASP A 1 177 ? 9.095 10.903 -16.978 1.00 70.81 177 ASP A N 1
ATOM 1427 C CA . ASP A 1 177 ? 9.722 11.584 -15.855 1.00 70.81 177 ASP A CA 1
ATOM 1428 C C . ASP A 1 177 ? 10.261 10.550 -14.856 1.00 70.81 177 ASP A C 1
ATOM 1430 O O . ASP A 1 177 ? 9.501 9.859 -14.178 1.00 70.81 177 ASP A O 1
ATOM 1434 N N . LEU A 1 178 ? 11.587 10.444 -14.791 1.00 67.25 178 LEU A N 1
ATOM 1435 C CA . LEU A 1 178 ? 12.319 9.550 -13.892 1.00 67.25 178 LEU A CA 1
ATOM 1436 C C . LEU A 1 178 ? 12.706 10.220 -12.564 1.00 67.25 178 LEU A C 1
ATOM 1438 O O . LEU A 1 178 ? 13.471 9.643 -11.787 1.00 67.25 178 LEU A O 1
ATOM 1442 N N . SER A 1 179 ? 12.228 11.443 -12.311 1.00 68.62 179 SER A N 1
ATOM 1443 C CA . SER A 1 179 ? 12.614 12.242 -11.150 1.00 68.62 179 SER A CA 1
ATOM 1444 C C . SER A 1 179 ? 12.289 11.545 -9.829 1.00 68.62 179 SER A C 1
ATOM 1446 O O . SER A 1 179 ? 11.129 11.343 -9.465 1.00 68.62 179 SER A O 1
ATOM 1448 N N . GLU A 1 180 ? 13.340 11.293 -9.048 1.00 68.94 180 GLU A N 1
ATOM 1449 C CA . GLU A 1 180 ? 13.283 10.822 -7.657 1.00 68.94 180 GLU A CA 1
ATOM 1450 C C . GLU A 1 180 ? 12.377 11.682 -6.767 1.00 68.94 180 GLU A C 1
ATOM 1452 O O . GLU A 1 180 ? 11.775 11.190 -5.820 1.00 68.94 180 GLU A O 1
ATOM 1457 N N . LYS A 1 181 ? 12.266 12.984 -7.053 1.00 66.56 181 LYS A N 1
ATOM 1458 C CA . LYS A 1 181 ? 11.532 13.936 -6.201 1.00 66.56 181 LYS A CA 1
ATOM 1459 C C . LYS A 1 181 ? 10.025 13.926 -6.443 1.00 66.56 181 LYS A C 1
ATOM 1461 O O . LYS A 1 181 ? 9.276 14.492 -5.647 1.00 66.56 181 LYS A O 1
ATOM 1466 N N . ASN A 1 182 ? 9.584 13.303 -7.532 1.00 72.88 182 ASN A N 1
ATOM 1467 C CA . ASN A 1 182 ? 8.188 13.327 -7.952 1.00 72.88 182 ASN A CA 1
ATOM 1468 C C . ASN A 1 182 ? 7.417 12.073 -7.519 1.00 72.88 182 ASN A C 1
ATOM 1470 O O . ASN A 1 182 ? 6.187 12.091 -7.560 1.00 72.88 182 ASN A O 1
ATOM 1474 N N . CYS A 1 183 ? 8.099 11.021 -7.049 1.00 82.81 183 CYS A N 1
ATOM 1475 C CA . CYS A 1 183 ? 7.439 9.843 -6.489 1.00 82.81 183 CYS A CA 1
ATOM 1476 C C . CYS A 1 183 ? 7.121 10.030 -4.993 1.00 82.81 183 CYS A C 1
ATOM 1478 O O . CYS A 1 183 ? 7.795 10.776 -4.271 1.00 82.81 183 CYS A O 1
ATOM 1480 N N . ARG A 1 184 ? 6.084 9.341 -4.503 1.00 85.38 184 ARG A N 1
ATOM 1481 C CA . ARG A 1 184 ? 5.607 9.483 -3.118 1.00 85.38 184 ARG A CA 1
ATOM 1482 C C . ARG A 1 184 ? 6.651 9.031 -2.100 1.00 85.38 184 ARG A C 1
ATOM 1484 O O . ARG A 1 184 ? 6.780 9.628 -1.033 1.00 85.38 184 ARG A O 1
ATOM 1491 N N . PHE A 1 185 ? 7.426 7.998 -2.433 1.00 89.19 185 PHE A N 1
ATOM 1492 C CA . PHE A 1 185 ? 8.530 7.541 -1.591 1.00 89.19 185 PHE A CA 1
ATOM 1493 C C . PHE A 1 185 ? 9.597 8.636 -1.460 1.00 89.19 185 PHE A C 1
ATOM 1495 O O . PHE A 1 185 ? 9.967 8.999 -0.344 1.00 89.19 185 PHE A O 1
ATOM 1502 N N . GLY A 1 186 ? 10.035 9.228 -2.571 1.00 89.69 186 GLY A N 1
ATOM 1503 C CA . GLY A 1 186 ? 10.985 10.337 -2.562 1.00 89.69 186 GLY A CA 1
ATOM 1504 C C . GLY A 1 186 ? 10.491 11.529 -1.742 1.00 89.69 186 GLY A C 1
ATOM 1505 O O . GLY A 1 186 ? 11.233 12.049 -0.911 1.00 89.69 186 GLY A O 1
ATOM 1506 N N . GLN A 1 187 ? 9.216 11.906 -1.884 1.00 89.31 187 GLN A N 1
ATOM 1507 C CA . GLN A 1 187 ? 8.591 12.966 -1.077 1.00 89.31 187 GLN A CA 1
ATOM 1508 C C . GLN A 1 187 ? 8.585 12.635 0.421 1.00 89.31 187 GLN A C 1
ATOM 1510 O O . GLN A 1 187 ? 8.891 13.492 1.252 1.00 89.31 187 GLN A O 1
ATOM 1515 N N . PHE A 1 188 ? 8.292 11.383 0.770 1.00 92.00 188 PHE A N 1
ATOM 1516 C CA . PHE A 1 188 ? 8.346 10.896 2.144 1.00 92.00 188 PHE A CA 1
ATOM 1517 C C . PHE A 1 188 ? 9.760 10.911 2.728 1.00 92.00 188 PHE A C 1
ATOM 1519 O O . PHE A 1 188 ? 9.954 11.341 3.860 1.00 92.00 188 PHE A O 1
ATOM 1526 N N . LEU A 1 189 ? 10.766 10.474 1.973 1.00 92.88 189 LEU A N 1
ATOM 1527 C CA . LEU A 1 189 ? 12.153 10.523 2.433 1.00 92.88 189 LEU A CA 1
ATOM 1528 C C . LEU A 1 189 ? 12.633 11.962 2.605 1.00 92.88 189 LEU A C 1
ATOM 1530 O O . LEU A 1 189 ? 13.239 12.276 3.628 1.00 92.88 189 LEU A O 1
ATOM 1534 N N . ALA A 1 190 ? 12.304 12.837 1.654 1.00 91.25 190 ALA A N 1
ATOM 1535 C CA . ALA A 1 190 ? 12.632 14.256 1.715 1.00 91.25 190 ALA A CA 1
ATOM 1536 C C . ALA A 1 190 ? 11.970 14.950 2.917 1.00 91.25 190 ALA A C 1
ATOM 1538 O O . ALA A 1 190 ? 12.578 15.820 3.536 1.00 91.25 190 ALA A O 1
ATOM 1539 N N . SER A 1 191 ? 10.751 14.548 3.305 1.00 92.19 191 SER A N 1
ATOM 1540 C CA . SER A 1 191 ? 10.072 15.119 4.479 1.00 92.19 191 SER A CA 1
ATOM 1541 C C . SER A 1 191 ? 10.744 14.757 5.811 1.00 92.19 191 SER A C 1
ATOM 1543 O O . SER A 1 191 ? 10.522 15.438 6.817 1.00 92.19 191 SER A O 1
ATOM 1545 N N . LEU A 1 192 ? 11.586 13.718 5.816 1.00 93.75 192 LEU A N 1
ATOM 1546 C CA . LEU A 1 192 ? 12.344 13.237 6.972 1.00 93.75 192 LEU A CA 1
ATOM 1547 C C . LEU A 1 192 ? 13.848 13.546 6.884 1.00 93.75 192 LEU A C 1
ATOM 1549 O O . LEU A 1 192 ? 14.589 13.288 7.838 1.00 93.75 192 LEU A O 1
ATOM 1553 N N . GLU A 1 193 ? 14.317 14.070 5.754 1.00 91.06 193 GLU A N 1
ATOM 1554 C CA . GLU A 1 193 ? 15.730 14.328 5.498 1.00 91.06 193 GLU A CA 1
ATOM 1555 C C . GLU A 1 193 ? 16.295 15.381 6.465 1.00 91.06 193 GLU A C 1
ATOM 1557 O O . GLU A 1 193 ? 15.652 16.376 6.796 1.00 91.06 193 GLU A O 1
ATOM 1562 N N . GLY A 1 194 ? 17.506 15.140 6.979 1.00 89.50 194 GLY A N 1
ATOM 1563 C CA . GLY A 1 194 ? 18.160 16.026 7.950 1.00 89.50 194 GLY A CA 1
ATOM 1564 C C . GLY A 1 194 ? 17.565 16.000 9.367 1.00 89.50 194 GLY A C 1
ATOM 1565 O O . GLY A 1 194 ? 18.112 16.637 10.267 1.00 89.50 194 GLY A O 1
ATOM 1566 N N . ILE A 1 195 ? 16.489 15.244 9.608 1.00 93.69 195 ILE A N 1
ATOM 1567 C CA . ILE A 1 195 ? 15.872 15.113 10.930 1.00 93.69 195 ILE A CA 1
ATOM 1568 C C . ILE A 1 195 ? 16.535 13.955 11.694 1.00 93.69 195 ILE A C 1
ATOM 1570 O O . ILE A 1 195 ? 16.254 12.785 11.437 1.00 93.69 195 ILE A O 1
ATOM 1574 N N . GLU A 1 196 ? 17.391 14.267 12.676 1.00 94.19 196 GLU A N 1
ATOM 1575 C CA . GLU A 1 196 ? 18.252 13.276 13.360 1.00 94.19 196 GLU A CA 1
ATOM 1576 C C . GLU A 1 196 ? 17.473 12.083 13.949 1.00 94.19 196 GLU A C 1
ATOM 1578 O O . GLU A 1 196 ? 17.892 10.935 13.806 1.00 94.19 196 GLU A O 1
ATOM 1583 N N . LYS A 1 197 ? 16.289 12.318 14.530 1.00 93.62 197 LYS A N 1
ATOM 1584 C CA . LYS A 1 197 ? 15.421 11.256 15.083 1.00 93.62 197 LYS A CA 1
ATOM 1585 C C . LYS A 1 197 ? 14.914 10.247 14.040 1.00 93.62 197 LYS A C 1
ATOM 1587 O O . LYS A 1 197 ? 14.563 9.129 14.406 1.00 93.62 197 LYS A O 1
ATOM 1592 N N . TRP A 1 198 ? 14.905 10.611 12.757 1.00 95.00 198 TRP A N 1
ATOM 1593 C CA . TRP A 1 198 ? 14.481 9.755 11.642 1.00 95.00 198 TRP A CA 1
ATOM 1594 C C . TRP A 1 198 ? 15.641 9.279 10.766 1.00 95.00 198 TRP A C 1
ATOM 1596 O O . TRP A 1 198 ? 15.430 8.519 9.822 1.00 95.00 198 TRP A O 1
ATOM 1606 N N . LYS A 1 199 ? 16.879 9.634 11.123 1.00 94.25 199 LYS A N 1
ATOM 1607 C CA . LYS A 1 199 ? 18.094 9.293 10.376 1.00 94.25 199 LYS A CA 1
ATOM 1608 C C . LYS A 1 199 ? 18.258 7.804 10.119 1.00 94.25 199 LYS A C 1
ATOM 1610 O O . LYS A 1 199 ? 18.683 7.421 9.039 1.00 94.25 199 LYS A O 1
ATOM 1615 N N . LYS A 1 200 ? 17.900 6.947 11.082 1.00 93.31 200 LYS A N 1
ATOM 1616 C CA . LYS A 1 200 ? 17.970 5.493 10.880 1.00 93.31 200 LYS A CA 1
ATOM 1617 C C . LYS A 1 200 ? 17.060 5.052 9.731 1.00 93.31 200 LYS A C 1
ATOM 1619 O O . LYS A 1 200 ? 17.519 4.340 8.845 1.00 93.31 200 LYS A O 1
ATOM 1624 N N . LEU A 1 201 ? 15.811 5.518 9.718 1.00 94.81 201 LEU A N 1
ATOM 1625 C CA . LEU A 1 201 ? 14.843 5.215 8.662 1.00 94.81 201 LEU A CA 1
ATOM 1626 C C . LEU A 1 201 ? 15.346 5.707 7.299 1.00 94.81 201 LEU A C 1
ATOM 1628 O O . LEU A 1 201 ? 15.405 4.920 6.357 1.00 94.81 201 LEU A O 1
ATOM 1632 N N . THR A 1 202 ? 15.762 6.972 7.200 1.00 94.69 202 THR A N 1
ATOM 1633 C CA . THR A 1 202 ? 16.225 7.547 5.927 1.00 94.69 202 THR A CA 1
ATOM 1634 C C . THR A 1 202 ? 17.538 6.923 5.450 1.00 94.69 202 THR A C 1
ATOM 1636 O O . THR A 1 202 ? 17.691 6.685 4.257 1.00 94.69 202 THR A O 1
ATOM 1639 N N . SER A 1 203 ? 18.449 6.560 6.361 1.00 95.12 203 SER A N 1
ATOM 1640 C CA . SER A 1 203 ? 19.714 5.887 6.018 1.00 95.12 203 SER A CA 1
ATOM 1641 C C . SER A 1 203 ? 19.533 4.469 5.468 1.00 95.12 203 SER A C 1
ATOM 1643 O O . SER A 1 203 ? 20.357 4.019 4.678 1.00 95.12 203 SER A O 1
ATOM 1645 N N . ILE A 1 204 ? 18.462 3.774 5.864 1.00 94.75 204 ILE A N 1
ATOM 1646 C CA . ILE A 1 204 ? 18.141 2.425 5.381 1.00 94.75 204 ILE A CA 1
ATOM 1647 C C . ILE A 1 204 ? 17.379 2.499 4.053 1.00 94.75 204 ILE A C 1
ATOM 1649 O O . ILE A 1 204 ? 17.745 1.833 3.086 1.00 94.75 204 ILE A O 1
ATOM 1653 N N . LEU A 1 205 ? 16.323 3.316 3.995 1.00 94.69 205 LEU A N 1
ATOM 1654 C CA . LEU A 1 205 ? 15.420 3.353 2.843 1.00 94.69 205 LEU A CA 1
ATOM 1655 C C . LEU A 1 205 ? 15.939 4.202 1.682 1.00 94.69 205 LEU A C 1
ATOM 1657 O O . LEU A 1 205 ? 15.701 3.850 0.530 1.00 94.69 205 LEU A O 1
ATOM 1661 N N . GLY A 1 206 ? 16.658 5.290 1.966 1.00 94.25 206 GLY A N 1
ATOM 1662 C CA . GLY A 1 206 ? 17.176 6.211 0.952 1.00 94.25 206 GLY A CA 1
ATOM 1663 C C . GLY A 1 206 ? 18.032 5.527 -0.117 1.00 94.25 206 GLY A C 1
ATOM 1664 O O . GLY A 1 206 ? 17.736 5.677 -1.301 1.00 94.25 206 GLY A O 1
ATOM 1665 N N . PRO A 1 207 ? 19.038 4.713 0.257 1.00 95.12 207 PRO A N 1
ATOM 1666 C CA . PRO A 1 207 ? 19.853 3.994 -0.720 1.00 95.12 207 PRO A CA 1
ATOM 1667 C C . PRO A 1 207 ? 19.055 3.009 -1.581 1.00 95.12 207 PRO A C 1
ATOM 1669 O O . PRO A 1 207 ? 19.352 2.851 -2.759 1.00 95.12 207 PRO A O 1
ATOM 1672 N N . ILE A 1 208 ? 18.042 2.344 -1.016 1.00 93.94 208 ILE A N 1
ATOM 1673 C CA . ILE A 1 208 ? 17.197 1.404 -1.768 1.00 93.94 208 ILE A CA 1
ATOM 1674 C C . ILE A 1 208 ? 16.319 2.159 -2.765 1.00 93.94 208 ILE A C 1
ATOM 1676 O O . ILE A 1 208 ? 16.238 1.761 -3.923 1.00 93.94 208 ILE A O 1
ATOM 1680 N N . HIS A 1 209 ? 15.708 3.263 -2.334 1.00 92.38 209 HIS A N 1
ATOM 1681 C CA . HIS A 1 209 ? 14.939 4.155 -3.200 1.00 92.38 209 HIS A CA 1
ATOM 1682 C C . HIS A 1 209 ? 15.777 4.651 -4.389 1.00 92.38 209 HIS A C 1
ATOM 1684 O O . HIS A 1 209 ? 15.343 4.539 -5.534 1.00 92.38 209 HIS A O 1
ATOM 1690 N N . LEU A 1 210 ? 17.005 5.118 -4.137 1.00 92.56 210 LEU A N 1
ATOM 1691 C CA . LEU A 1 210 ? 17.922 5.550 -5.194 1.00 92.56 210 LEU A CA 1
ATOM 1692 C C . LEU A 1 210 ? 18.213 4.417 -6.191 1.00 92.56 210 LEU A C 1
ATOM 1694 O O . LEU A 1 210 ? 18.123 4.623 -7.397 1.00 92.56 210 LEU A O 1
ATOM 1698 N N . GLN A 1 211 ? 18.469 3.201 -5.699 1.00 93.19 211 GLN A N 1
ATOM 1699 C CA . GLN A 1 211 ? 18.703 2.033 -6.556 1.00 93.19 211 GLN A CA 1
ATOM 1700 C C . GLN A 1 211 ? 17.504 1.707 -7.460 1.00 93.19 211 GLN A C 1
ATOM 1702 O O . GLN A 1 211 ? 17.708 1.271 -8.591 1.00 93.19 211 GLN A O 1
ATOM 1707 N N . PHE A 1 212 ? 16.261 1.944 -7.018 1.00 91.19 212 PHE A N 1
ATOM 1708 C CA . PHE A 1 212 ? 15.092 1.790 -7.893 1.00 91.19 212 PHE A CA 1
ATOM 1709 C C . PHE A 1 212 ? 15.184 2.772 -9.068 1.00 91.19 212 PHE A C 1
ATOM 1711 O O . PHE A 1 212 ? 15.121 2.368 -10.226 1.00 91.19 212 PHE A O 1
ATOM 1718 N N . HIS A 1 213 ? 15.430 4.053 -8.798 1.00 90.62 213 HIS A N 1
ATOM 1719 C CA . HIS A 1 213 ? 15.563 5.053 -9.859 1.00 90.62 213 HIS A CA 1
ATOM 1720 C C . HIS A 1 213 ? 16.773 4.801 -10.776 1.00 90.62 213 HIS A C 1
ATOM 1722 O O . HIS A 1 213 ? 16.672 5.003 -11.987 1.00 90.62 213 HIS A O 1
ATOM 1728 N N . GLU A 1 214 ? 17.882 4.277 -10.249 1.00 92.31 214 GLU A N 1
ATOM 1729 C CA . GLU A 1 214 ? 19.027 3.841 -11.056 1.00 92.31 214 GLU A CA 1
ATOM 1730 C C . GLU A 1 214 ? 18.657 2.704 -12.021 1.00 92.31 214 GLU A C 1
ATOM 1732 O O . GLU A 1 214 ? 19.056 2.740 -13.187 1.00 92.31 214 GLU A O 1
ATOM 1737 N N . VAL A 1 215 ? 17.869 1.716 -11.577 1.00 91.81 215 VAL A N 1
ATOM 1738 C CA . VAL A 1 215 ? 17.368 0.631 -12.440 1.00 91.81 215 VAL A CA 1
ATOM 1739 C C . VAL A 1 215 ? 16.452 1.184 -13.531 1.00 91.81 215 VAL A C 1
ATOM 1741 O O . VAL A 1 215 ? 16.638 0.847 -14.701 1.00 91.81 215 VAL A O 1
ATOM 1744 N N . ALA A 1 216 ? 15.527 2.086 -13.197 1.00 89.25 216 ALA A N 1
ATOM 1745 C CA . ALA A 1 216 ? 14.686 2.745 -14.197 1.00 89.25 216 ALA A CA 1
ATOM 1746 C C . ALA A 1 216 ? 15.519 3.546 -15.216 1.00 89.25 216 ALA A C 1
ATOM 1748 O O . ALA A 1 216 ? 15.280 3.466 -16.420 1.00 89.25 216 ALA A O 1
ATOM 1749 N N . ALA A 1 217 ? 16.566 4.245 -14.767 1.00 90.19 217 ALA A N 1
ATOM 1750 C CA . ALA A 1 217 ? 17.491 4.953 -15.649 1.00 90.19 217 ALA A CA 1
ATOM 1751 C C . ALA A 1 217 ? 18.317 4.007 -16.540 1.00 90.19 217 ALA A C 1
ATOM 1753 O O . ALA A 1 217 ? 18.655 4.374 -17.666 1.00 90.19 217 ALA A O 1
ATOM 1754 N N . LYS A 1 218 ? 18.651 2.793 -16.076 1.00 91.81 218 LYS A N 1
ATOM 1755 C CA . LYS A 1 218 ? 19.254 1.748 -16.923 1.00 91.81 218 LYS A CA 1
ATOM 1756 C C . LYS A 1 218 ? 18.264 1.256 -17.976 1.00 91.81 218 LYS A C 1
ATOM 1758 O O . LYS A 1 218 ? 18.629 1.200 -19.145 1.00 91.81 218 LYS A O 1
ATOM 1763 N N . MET A 1 219 ? 17.023 0.966 -17.579 1.00 88.25 219 MET A N 1
ATOM 1764 C CA . MET A 1 219 ? 15.953 0.547 -18.491 1.00 88.25 219 MET A CA 1
ATOM 1765 C C . MET A 1 219 ? 15.687 1.608 -19.572 1.00 88.25 219 MET A C 1
ATOM 1767 O O . MET A 1 219 ? 15.551 1.263 -20.738 1.00 88.25 219 MET A O 1
ATOM 1771 N N . ALA A 1 220 ? 15.710 2.897 -19.217 1.00 87.19 220 ALA A N 1
ATOM 1772 C CA . ALA A 1 220 ? 15.524 4.014 -20.148 1.00 87.19 220 ALA A CA 1
ATOM 1773 C C . ALA A 1 220 ? 16.631 4.152 -21.211 1.00 87.19 220 ALA A C 1
ATOM 1775 O O . ALA A 1 220 ? 16.410 4.751 -22.259 1.00 87.19 220 ALA A O 1
ATOM 1776 N N . LYS A 1 221 ? 17.840 3.645 -20.931 1.00 88.38 221 LYS A N 1
ATOM 1777 C CA . LYS A 1 221 ? 18.974 3.664 -21.871 1.00 88.38 221 LYS A CA 1
ATOM 1778 C C . LYS A 1 221 ? 18.934 2.508 -22.864 1.00 88.38 221 LYS A C 1
ATOM 1780 O O . LYS A 1 221 ? 19.708 2.516 -23.822 1.00 88.38 221 LYS A O 1
ATOM 1785 N N . LEU A 1 222 ? 18.097 1.502 -22.615 1.00 85.19 222 LEU A N 1
ATOM 1786 C CA . LEU A 1 222 ? 17.898 0.416 -23.558 1.00 85.19 222 LEU A CA 1
ATOM 1787 C C . LEU A 1 222 ? 17.156 0.931 -24.789 1.00 85.19 222 LEU A C 1
ATOM 1789 O O . LEU A 1 222 ? 16.385 1.888 -24.727 1.00 85.19 222 LEU A O 1
ATOM 1793 N N . SER A 1 223 ? 17.391 0.285 -25.930 1.00 77.62 223 SER A N 1
ATOM 1794 C CA . SER A 1 223 ? 16.606 0.597 -27.121 1.00 77.62 223 SER A CA 1
ATOM 1795 C C . SER A 1 223 ? 15.131 0.263 -26.867 1.00 77.62 223 SER A C 1
ATOM 1797 O O . SER A 1 223 ? 14.832 -0.710 -26.175 1.00 77.62 223 SER A O 1
ATOM 1799 N N . ALA A 1 224 ? 14.208 1.012 -27.476 1.00 66.00 224 ALA A N 1
ATOM 1800 C CA . ALA A 1 224 ? 12.759 0.821 -27.320 1.00 66.00 224 ALA A CA 1
ATOM 1801 C C . ALA A 1 224 ? 12.243 -0.591 -27.686 1.00 66.00 224 ALA A C 1
ATOM 1803 O O . ALA A 1 224 ? 11.084 -0.908 -27.434 1.00 66.00 224 ALA A O 1
ATOM 1804 N N . HIS A 1 225 ? 13.090 -1.429 -28.291 1.00 67.50 225 HIS A N 1
ATOM 1805 C CA . HIS A 1 225 ? 12.780 -2.793 -28.723 1.00 67.50 225 HIS A CA 1
ATOM 1806 C C . HIS A 1 225 ? 13.653 -3.852 -28.029 1.00 67.50 225 HIS A C 1
ATOM 1808 O O . HIS A 1 225 ? 13.580 -5.031 -28.372 1.00 67.50 225 HIS A O 1
ATOM 1814 N N . ASP A 1 226 ? 14.481 -3.465 -27.052 1.00 79.12 226 ASP A N 1
ATOM 1815 C CA . ASP A 1 226 ? 15.314 -4.402 -26.294 1.00 79.12 226 ASP A CA 1
ATOM 1816 C C . ASP A 1 226 ? 14.520 -5.046 -25.149 1.00 79.12 226 ASP A C 1
ATOM 1818 O O . ASP A 1 226 ? 14.728 -4.801 -23.959 1.00 79.12 226 ASP A O 1
ATOM 1822 N N . HIS A 1 227 ? 13.557 -5.879 -25.535 1.00 76.62 227 HIS A N 1
ATOM 1823 C CA . HIS A 1 227 ? 12.668 -6.576 -24.609 1.00 76.62 227 HIS A CA 1
ATOM 1824 C C . HIS A 1 227 ? 13.425 -7.539 -23.693 1.00 76.62 227 HIS A C 1
ATOM 1826 O O . HIS A 1 227 ? 13.107 -7.645 -22.510 1.00 76.62 227 HIS A O 1
ATOM 1832 N N . ALA A 1 228 ? 14.442 -8.217 -24.233 1.00 79.56 228 ALA A N 1
ATOM 1833 C CA . ALA A 1 228 ? 15.279 -9.133 -23.470 1.00 79.56 228 ALA A CA 1
ATOM 1834 C C . ALA A 1 228 ? 16.086 -8.379 -22.405 1.00 79.56 228 ALA A C 1
ATOM 1836 O O . ALA A 1 228 ? 16.129 -8.821 -21.259 1.00 79.56 228 ALA A O 1
ATOM 1837 N N . GLY A 1 229 ? 16.655 -7.218 -22.747 1.00 84.75 229 GLY A N 1
ATOM 1838 C CA . GLY A 1 229 ? 17.337 -6.348 -21.792 1.00 84.75 229 GLY A CA 1
ATOM 1839 C C . GLY A 1 229 ? 16.401 -5.806 -20.708 1.00 84.75 229 GLY A C 1
ATOM 1840 O O . GLY A 1 229 ? 16.751 -5.837 -19.528 1.00 84.75 229 GLY A O 1
ATOM 1841 N N . LEU A 1 230 ? 15.187 -5.369 -21.070 1.00 82.00 230 LEU A N 1
ATOM 1842 C CA . LEU A 1 230 ? 14.186 -4.896 -20.101 1.00 82.00 230 LEU A CA 1
ATOM 1843 C C . LEU A 1 230 ? 13.768 -6.009 -19.133 1.00 82.00 230 LEU A C 1
ATOM 1845 O O . LEU A 1 230 ? 13.700 -5.788 -17.922 1.00 82.00 230 LEU A O 1
ATOM 1849 N N . GLN A 1 231 ? 13.530 -7.214 -19.655 1.00 78.94 231 GLN A N 1
ATOM 1850 C CA . GLN A 1 231 ? 13.201 -8.383 -18.846 1.00 78.94 231 GLN A CA 1
ATOM 1851 C C . GLN A 1 231 ? 14.363 -8.778 -17.928 1.00 78.94 231 GLN A C 1
ATOM 1853 O O . GLN A 1 231 ? 14.134 -9.068 -16.754 1.00 78.94 231 GLN A O 1
ATOM 1858 N N . ASP A 1 232 ? 15.600 -8.768 -18.429 1.00 84.25 232 ASP A N 1
ATOM 1859 C CA . ASP A 1 232 ? 16.781 -9.111 -17.638 1.00 84.25 232 ASP A CA 1
ATOM 1860 C C . ASP A 1 232 ? 16.982 -8.128 -16.477 1.00 84.25 232 ASP A C 1
ATOM 1862 O O . ASP A 1 232 ? 17.102 -8.560 -15.330 1.00 84.25 232 ASP A O 1
ATOM 1866 N N . LEU A 1 233 ? 16.894 -6.816 -16.731 1.00 88.38 233 LEU A N 1
ATOM 1867 C CA . LEU A 1 233 ? 16.946 -5.791 -15.681 1.00 88.38 233 LEU A CA 1
ATOM 1868 C C . LEU A 1 233 ? 15.815 -5.958 -14.661 1.00 88.38 233 LEU A C 1
ATOM 1870 O O . LEU A 1 233 ? 16.027 -5.814 -13.455 1.00 88.38 233 LEU A O 1
ATOM 1874 N N . TYR A 1 234 ? 14.606 -6.286 -15.118 1.00 84.06 234 TYR A N 1
ATOM 1875 C CA . TYR A 1 234 ? 13.481 -6.500 -14.219 1.00 84.06 234 TYR A CA 1
ATOM 1876 C C . TYR A 1 234 ? 13.713 -7.703 -13.293 1.00 84.06 234 TYR A C 1
ATOM 1878 O O . TYR A 1 234 ? 13.614 -7.588 -12.070 1.00 84.06 234 TYR A O 1
ATOM 1886 N N . VAL A 1 235 ? 14.077 -8.852 -13.861 1.00 80.94 235 VAL A N 1
ATOM 1887 C CA . VAL A 1 235 ? 14.235 -10.105 -13.114 1.00 80.94 235 VAL A CA 1
ATOM 1888 C C . VAL A 1 235 ? 15.487 -10.094 -12.238 1.00 80.94 235 VAL A C 1
ATOM 1890 O O . VAL A 1 235 ? 15.433 -10.560 -11.101 1.00 80.94 235 VAL A O 1
ATOM 1893 N N . ARG A 1 236 ? 16.616 -9.578 -12.740 1.00 86.25 236 ARG A N 1
ATOM 1894 C CA . ARG A 1 236 ? 17.909 -9.641 -12.040 1.00 86.25 236 ARG A CA 1
ATOM 1895 C C . ARG A 1 236 ? 18.177 -8.466 -11.115 1.00 86.25 236 ARG A C 1
ATOM 1897 O O . ARG A 1 236 ? 18.943 -8.634 -10.170 1.00 86.25 236 ARG A O 1
ATOM 1904 N N . GLU A 1 237 ? 17.580 -7.302 -11.364 1.00 90.12 237 GLU A N 1
ATOM 1905 C CA . GLU A 1 237 ? 17.808 -6.111 -10.540 1.00 90.12 237 GLU A CA 1
ATOM 1906 C C . GLU A 1 237 ? 16.541 -5.670 -9.794 1.00 90.12 237 GLU A C 1
ATOM 1908 O O . GLU A 1 237 ? 16.553 -5.594 -8.565 1.00 90.12 237 GLU A O 1
ATOM 1913 N N . SER A 1 238 ? 15.428 -5.438 -10.499 1.00 88.00 238 SER A N 1
ATOM 1914 C CA . SER A 1 238 ? 14.202 -4.889 -9.892 1.00 88.00 238 SER A CA 1
ATOM 1915 C C . SER A 1 238 ? 13.568 -5.819 -8.848 1.00 88.00 238 SER A C 1
ATOM 1917 O O . SER A 1 238 ? 13.281 -5.385 -7.730 1.00 88.00 238 SER A O 1
ATOM 1919 N N . LEU A 1 239 ? 13.354 -7.101 -9.173 1.00 84.88 239 LEU A N 1
ATOM 1920 C CA . LEU A 1 239 ? 12.712 -8.044 -8.245 1.00 84.88 239 LEU A CA 1
ATOM 1921 C C . LEU A 1 239 ? 13.549 -8.298 -6.974 1.00 84.88 239 LEU A C 1
ATOM 1923 O O . LEU A 1 239 ? 12.991 -8.188 -5.877 1.00 84.88 239 LEU A O 1
ATOM 1927 N N . PRO A 1 240 ? 14.872 -8.554 -7.050 1.00 87.88 240 PRO A N 1
ATOM 1928 C CA . PRO A 1 240 ? 15.707 -8.658 -5.854 1.00 87.88 240 PRO A CA 1
ATOM 1929 C C . PRO A 1 240 ? 15.713 -7.378 -5.015 1.00 87.88 240 PRO A C 1
ATOM 1931 O O . PRO A 1 240 ? 15.663 -7.450 -3.784 1.00 87.88 240 PRO A O 1
ATOM 1934 N N . LEU A 1 241 ? 15.718 -6.206 -5.659 1.00 90.69 241 LEU A N 1
ATOM 1935 C CA . LEU A 1 241 ? 15.643 -4.926 -4.960 1.00 90.69 241 LEU A CA 1
ATOM 1936 C C . LEU A 1 241 ? 14.301 -4.749 -4.235 1.00 90.69 241 LEU A C 1
ATOM 1938 O O . LEU A 1 241 ? 14.275 -4.289 -3.094 1.00 90.69 241 LEU A O 1
ATOM 1942 N N . SER A 1 242 ? 13.200 -5.193 -4.842 1.00 88.75 242 SER A N 1
ATOM 1943 C CA . SER A 1 242 ? 11.883 -5.254 -4.204 1.00 88.75 242 SER A CA 1
ATOM 1944 C C . SER A 1 242 ? 11.882 -6.161 -2.971 1.00 88.75 242 SER A C 1
ATOM 1946 O O . SER A 1 242 ? 11.382 -5.758 -1.919 1.00 88.75 242 SER A O 1
ATOM 1948 N N . CYS A 1 243 ? 12.515 -7.335 -3.027 1.00 88.06 243 CYS A N 1
ATOM 1949 C CA . CYS A 1 243 ? 12.653 -8.184 -1.840 1.00 88.06 243 CYS A CA 1
ATOM 1950 C C . CYS A 1 243 ? 13.474 -7.536 -0.735 1.00 88.06 243 CYS A C 1
ATOM 1952 O O . CYS A 1 243 ? 13.078 -7.564 0.432 1.00 88.06 243 CYS A O 1
ATOM 1954 N N . ARG A 1 244 ? 14.596 -6.912 -1.102 1.00 92.50 244 ARG A N 1
ATOM 1955 C CA . ARG A 1 244 ? 15.424 -6.171 -0.152 1.00 92.50 244 ARG A CA 1
ATOM 1956 C C . ARG A 1 244 ? 14.626 -5.046 0.506 1.00 92.50 244 ARG A C 1
ATOM 1958 O O . ARG A 1 244 ? 14.654 -4.935 1.727 1.00 92.50 244 ARG A O 1
ATOM 1965 N N . LEU A 1 245 ? 13.869 -4.271 -0.277 1.00 92.94 245 LEU A N 1
ATOM 1966 C CA . LEU A 1 245 ? 12.996 -3.222 0.243 1.00 92.94 245 LEU A CA 1
ATOM 1967 C C . LEU A 1 245 ? 12.000 -3.790 1.255 1.00 92.94 245 LEU A C 1
ATOM 1969 O O . LEU A 1 245 ? 11.911 -3.275 2.363 1.00 92.94 245 LEU A O 1
ATOM 1973 N N . LYS A 1 246 ? 11.287 -4.872 0.921 1.00 91.44 246 LYS A N 1
ATOM 1974 C CA . LYS A 1 246 ? 10.322 -5.498 1.838 1.00 91.44 246 LYS A CA 1
ATOM 1975 C C . LYS A 1 246 ? 10.965 -5.895 3.171 1.00 91.44 246 LYS A C 1
ATOM 1977 O O . LYS A 1 246 ? 10.384 -5.627 4.222 1.00 91.44 246 LYS A O 1
ATOM 1982 N N . ASN A 1 247 ? 12.159 -6.487 3.140 1.00 92.56 247 ASN A N 1
ATOM 1983 C CA . ASN A 1 247 ? 12.854 -6.906 4.359 1.00 92.56 247 ASN A CA 1
ATOM 1984 C C . ASN A 1 247 ? 13.274 -5.701 5.211 1.00 92.56 247 ASN A C 1
ATOM 1986 O O . ASN A 1 247 ? 13.036 -5.687 6.418 1.00 92.56 247 ASN A O 1
ATOM 1990 N N . GLU A 1 248 ? 13.803 -4.645 4.590 1.00 95.50 248 GLU A N 1
ATOM 1991 C CA . GLU A 1 248 ? 14.161 -3.419 5.310 1.00 95.50 248 GLU A CA 1
ATOM 1992 C C . GLU A 1 248 ? 12.942 -2.682 5.881 1.00 95.50 248 GLU A C 1
ATOM 1994 O O . GLU A 1 248 ? 12.995 -2.156 6.994 1.00 95.50 248 GLU A O 1
ATOM 1999 N N . LEU A 1 249 ? 11.807 -2.688 5.177 1.00 94.50 249 LEU A N 1
ATOM 2000 C CA . LEU A 1 249 ? 10.546 -2.169 5.713 1.00 94.50 249 LEU A CA 1
ATOM 2001 C C . LEU A 1 249 ? 10.094 -2.974 6.944 1.00 94.50 249 LEU A C 1
ATOM 2003 O O . LEU A 1 249 ? 9.637 -2.384 7.926 1.00 94.50 249 LEU A O 1
ATOM 2007 N N . GLY A 1 250 ? 10.285 -4.298 6.935 1.00 93.00 250 GLY A N 1
ATOM 2008 C CA . GLY A 1 250 ? 10.090 -5.160 8.104 1.00 93.00 250 GLY A CA 1
ATOM 2009 C C . GLY A 1 250 ? 11.012 -4.790 9.272 1.00 93.00 250 GLY A C 1
ATOM 2010 O O . GLY A 1 250 ? 10.550 -4.611 10.402 1.00 93.00 250 GLY A O 1
ATOM 2011 N N . HIS A 1 251 ? 12.303 -4.566 9.011 1.00 94.50 251 HIS A N 1
ATOM 2012 C CA . HIS A 1 251 ? 13.259 -4.114 10.029 1.00 94.50 251 HIS A CA 1
ATOM 2013 C C . HIS A 1 251 ? 12.906 -2.743 10.614 1.00 94.50 251 HIS A C 1
ATOM 2015 O O . HIS A 1 251 ? 13.047 -2.530 11.823 1.00 94.50 251 HIS A O 1
ATOM 2021 N N . ILE A 1 252 ? 12.404 -1.819 9.795 1.00 94.81 252 ILE A N 1
ATOM 2022 C CA . ILE A 1 252 ? 11.927 -0.514 10.260 1.00 94.81 252 ILE A CA 1
ATOM 2023 C C . ILE A 1 252 ? 10.680 -0.677 11.120 1.00 94.81 252 ILE A C 1
ATOM 2025 O O . ILE A 1 252 ? 10.625 -0.088 12.199 1.00 94.81 252 ILE A O 1
ATOM 2029 N N . SER A 1 253 ? 9.721 -1.513 10.715 1.00 94.56 253 SER A N 1
ATOM 2030 C CA . SER A 1 253 ? 8.553 -1.829 11.545 1.00 94.56 253 SER A CA 1
ATOM 2031 C C . SER A 1 253 ? 8.975 -2.355 12.922 1.00 94.56 253 SER A C 1
ATOM 2033 O O . SER A 1 253 ? 8.548 -1.824 13.951 1.00 94.56 253 SER A O 1
ATOM 2035 N N . LEU A 1 254 ? 9.888 -3.333 12.967 1.00 93.94 254 LEU A N 1
ATOM 2036 C CA . LEU A 1 254 ? 10.431 -3.884 14.214 1.00 93.94 254 LEU A CA 1
ATOM 2037 C C . LEU A 1 254 ? 11.147 -2.826 15.059 1.00 93.94 254 LEU A C 1
ATOM 2039 O O . LEU A 1 254 ? 10.964 -2.774 16.277 1.00 93.94 254 LEU A O 1
ATOM 2043 N N . TYR A 1 255 ? 11.925 -1.952 14.421 1.00 94.00 255 TYR A N 1
ATOM 2044 C CA . TYR A 1 255 ? 12.585 -0.840 15.095 1.00 94.00 255 TYR A CA 1
ATOM 2045 C C . TYR A 1 255 ? 11.573 0.108 15.748 1.00 94.00 255 TYR A C 1
ATOM 2047 O O . TYR A 1 255 ? 11.709 0.404 16.931 1.00 94.00 255 TYR A O 1
ATOM 2055 N N . LEU A 1 256 ? 10.524 0.532 15.039 1.00 93.94 256 LEU A N 1
ATOM 2056 C CA . LEU A 1 256 ? 9.482 1.402 15.600 1.00 93.94 256 LEU A CA 1
ATOM 2057 C C . LEU A 1 256 ? 8.710 0.725 16.742 1.00 93.94 256 LEU A C 1
ATOM 2059 O O . LEU A 1 256 ? 8.391 1.351 17.751 1.00 93.94 256 LEU A O 1
ATOM 2063 N N . ARG A 1 257 ? 8.450 -0.577 16.615 1.00 93.88 257 ARG A N 1
ATOM 2064 C CA . ARG A 1 257 ? 7.785 -1.399 17.635 1.00 93.88 257 ARG A CA 1
ATOM 2065 C C . ARG A 1 257 ? 8.622 -1.546 18.903 1.00 93.88 257 ARG A C 1
ATOM 2067 O O . ARG A 1 257 ? 8.054 -1.604 19.987 1.00 93.88 257 ARG A O 1
ATOM 2074 N N . SER A 1 258 ? 9.952 -1.524 18.795 1.00 93.94 258 SER A N 1
ATOM 2075 C CA . SER A 1 258 ? 10.853 -1.620 19.955 1.00 93.94 258 SER A CA 1
ATOM 2076 C C . SER A 1 258 ? 10.666 -0.490 20.979 1.00 93.94 258 SER A C 1
ATOM 2078 O O . SER A 1 258 ? 10.972 -0.674 22.154 1.00 93.94 258 SER A O 1
ATOM 2080 N N . PHE A 1 259 ? 10.094 0.647 20.567 1.00 91.81 259 PHE A N 1
ATOM 2081 C CA . PHE A 1 259 ? 9.776 1.766 21.454 1.00 91.81 259 PHE A CA 1
ATOM 2082 C C . PHE A 1 259 ? 8.449 1.599 22.210 1.00 91.81 259 PHE A C 1
ATOM 2084 O O . PHE A 1 259 ? 8.149 2.357 23.133 1.00 91.81 259 PHE A O 1
ATOM 2091 N N . LEU A 1 260 ? 7.631 0.609 21.845 1.00 91.06 260 LEU A N 1
ATOM 2092 C CA . LEU A 1 260 ? 6.340 0.364 22.473 1.00 91.06 260 LEU A CA 1
ATOM 2093 C C . LEU A 1 260 ? 6.473 -0.618 23.637 1.00 91.06 260 LEU A C 1
ATOM 2095 O O . LEU A 1 260 ? 6.983 -1.723 23.494 1.00 91.06 260 LEU A O 1
ATOM 2099 N N . LYS A 1 261 ? 5.857 -0.283 24.778 1.00 85.44 261 LYS A N 1
ATOM 2100 C CA . LYS A 1 261 ? 5.744 -1.213 25.918 1.00 85.44 261 LYS A CA 1
ATOM 2101 C C . LYS A 1 261 ? 4.961 -2.488 25.574 1.00 85.44 261 LYS A C 1
ATOM 2103 O O . LYS A 1 261 ? 5.183 -3.528 26.174 1.00 85.44 261 LYS A O 1
ATOM 2108 N N . ASN A 1 262 ? 4.001 -2.386 24.653 1.00 85.88 262 ASN A N 1
ATOM 2109 C CA . ASN A 1 262 ? 3.140 -3.485 24.220 1.00 85.88 262 ASN A CA 1
ATOM 2110 C C . ASN A 1 262 ? 2.883 -3.362 22.714 1.00 85.88 262 ASN A C 1
ATOM 2112 O O . ASN A 1 262 ? 2.256 -2.387 22.284 1.00 85.88 262 ASN A O 1
ATOM 2116 N N . ASN A 1 263 ? 3.284 -4.361 21.934 1.00 85.25 263 ASN A N 1
ATOM 2117 C CA . ASN A 1 263 ? 3.178 -4.313 20.477 1.00 85.25 263 ASN A CA 1
ATOM 2118 C C . ASN A 1 263 ? 1.729 -4.497 19.981 1.00 85.25 263 ASN A C 1
ATOM 2120 O O . ASN A 1 263 ? 1.000 -5.333 20.521 1.00 85.25 263 ASN A O 1
ATOM 2124 N N . PRO A 1 264 ? 1.268 -3.717 18.981 1.00 84.06 264 PRO A N 1
ATOM 2125 C CA . PRO A 1 264 ? 0.054 -4.047 18.236 1.00 84.06 264 PRO A CA 1
ATOM 2126 C C . PRO A 1 264 ? 0.284 -5.294 17.361 1.00 84.06 264 PRO A C 1
ATOM 2128 O O . PRO A 1 264 ? 1.437 -5.678 17.158 1.00 84.06 264 PRO A O 1
ATOM 2131 N N . PRO A 1 265 ? -0.770 -5.895 16.780 1.00 81.62 265 PRO A N 1
ATOM 2132 C CA . PRO A 1 265 ? -0.604 -6.876 15.708 1.00 81.62 265 PRO A CA 1
ATOM 2133 C C . PRO A 1 265 ? 0.325 -6.342 14.609 1.00 81.62 265 PRO A C 1
ATOM 2135 O O . PRO A 1 265 ? 0.284 -5.147 14.291 1.00 81.62 265 PRO A O 1
ATOM 2138 N N . THR A 1 266 ? 1.186 -7.200 14.072 1.00 77.75 266 THR A N 1
ATOM 2139 C CA . THR A 1 266 ? 2.047 -6.875 12.926 1.00 77.75 266 THR A CA 1
ATOM 2140 C C . THR A 1 266 ? 1.328 -7.222 11.636 1.00 77.75 266 THR A C 1
ATOM 2142 O O . THR A 1 266 ? 0.568 -8.185 11.597 1.00 77.75 266 THR A O 1
ATOM 2145 N N . VAL A 1 267 ? 1.546 -6.426 10.590 1.00 81.44 267 VAL A N 1
ATOM 2146 C CA . VAL A 1 267 ? 1.103 -6.784 9.240 1.00 81.44 267 VAL A CA 1
ATOM 2147 C C . VAL A 1 267 ? 1.922 -8.007 8.800 1.00 81.44 267 VAL A C 1
ATOM 2149 O O . VAL A 1 267 ? 3.144 -7.876 8.728 1.00 81.44 267 VAL A O 1
ATOM 2152 N N . PRO A 1 268 ? 1.315 -9.180 8.521 1.00 80.12 268 PRO A N 1
ATOM 2153 C CA . PRO A 1 268 ? 2.045 -10.412 8.213 1.00 80.12 268 PRO A CA 1
ATOM 2154 C C . PRO A 1 268 ? 3.074 -10.245 7.095 1.00 80.12 268 PRO A C 1
ATOM 2156 O O . PRO A 1 268 ? 4.188 -10.729 7.232 1.00 80.12 268 PRO A O 1
ATOM 2159 N N . PHE A 1 269 ? 2.762 -9.447 6.070 1.00 81.44 269 PHE A N 1
ATOM 2160 C CA . PHE A 1 269 ? 3.694 -9.093 4.994 1.00 81.44 269 PHE A CA 1
ATOM 2161 C C . PHE A 1 269 ? 5.043 -8.528 5.488 1.00 81.44 269 PHE A C 1
ATOM 2163 O O . PHE A 1 269 ? 6.079 -8.815 4.899 1.00 81.44 269 PHE A O 1
ATOM 2170 N N . LEU A 1 270 ? 5.046 -7.725 6.559 1.00 85.12 270 LEU A N 1
ATOM 2171 C CA . LEU A 1 270 ? 6.263 -7.134 7.13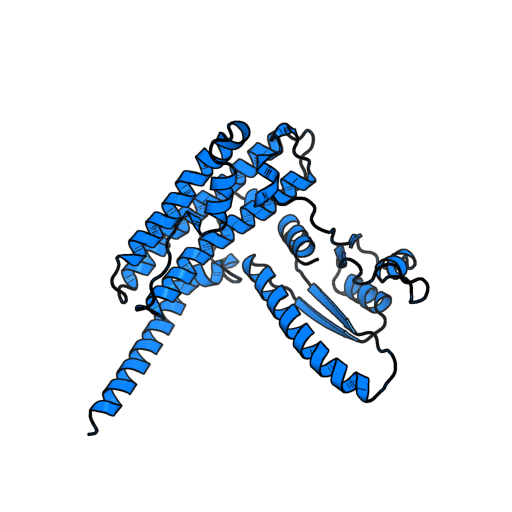4 1.00 85.12 270 LEU A CA 1
ATOM 2172 C C . LEU A 1 270 ? 6.964 -8.057 8.143 1.00 85.12 270 LEU A C 1
ATOM 2174 O O . LEU A 1 270 ? 8.102 -7.785 8.516 1.00 85.12 270 LEU A O 1
ATOM 2178 N N . ALA A 1 271 ? 6.268 -9.085 8.634 1.00 84.44 271 ALA A N 1
ATOM 2179 C CA . ALA A 1 271 ? 6.771 -10.010 9.648 1.00 84.44 271 ALA A CA 1
ATOM 2180 C C . ALA A 1 271 ? 7.335 -11.300 9.049 1.00 84.44 271 ALA A C 1
ATOM 2182 O O . ALA A 1 271 ? 8.249 -11.886 9.619 1.00 84.44 271 ALA A O 1
ATOM 2183 N N . ASP A 1 272 ? 6.764 -11.753 7.936 1.00 80.75 272 ASP A N 1
ATOM 2184 C CA . ASP A 1 272 ? 7.293 -12.869 7.167 1.00 80.75 272 ASP A CA 1
ATOM 2185 C C . ASP A 1 272 ? 8.684 -12.496 6.637 1.00 80.75 272 ASP A C 1
ATOM 2187 O O . ASP A 1 272 ? 8.931 -11.329 6.350 1.00 80.75 272 ASP A O 1
ATOM 2191 N N . GLU A 1 273 ? 9.597 -13.451 6.493 1.00 77.81 273 GLU A N 1
ATOM 2192 C CA . GLU A 1 273 ? 10.892 -13.267 5.819 1.00 77.81 273 GLU A CA 1
ATOM 2193 C C . GLU A 1 273 ? 10.797 -13.622 4.328 1.00 77.81 273 GLU A C 1
ATOM 2195 O O . GLU A 1 273 ? 11.570 -13.115 3.513 1.00 77.81 273 GLU A O 1
ATOM 2200 N N . SER A 1 274 ? 9.790 -14.410 3.943 1.00 77.56 274 SER A N 1
ATOM 2201 C CA . SER A 1 274 ? 9.532 -14.786 2.559 1.00 77.56 274 SER A CA 1
ATOM 2202 C C . SER A 1 274 ? 9.175 -13.559 1.712 1.00 77.56 274 SER A C 1
ATOM 2204 O O . SER A 1 274 ? 8.538 -12.605 2.171 1.00 77.56 274 SER A O 1
ATOM 2206 N N . CYS A 1 275 ? 9.643 -13.536 0.466 1.00 71.88 275 CYS A N 1
ATOM 2207 C CA . CYS A 1 275 ? 9.360 -12.447 -0.455 1.00 71.88 275 CYS A CA 1
ATOM 2208 C C . CYS A 1 275 ? 8.284 -12.894 -1.450 1.00 71.88 275 CYS A C 1
ATOM 2210 O O . CYS A 1 275 ? 8.473 -13.889 -2.147 1.00 71.88 275 CYS A O 1
ATOM 2212 N N . PRO A 1 276 ? 7.154 -12.185 -1.577 1.00 65.62 276 PRO A N 1
ATOM 2213 C CA . PRO A 1 276 ? 6.074 -12.664 -2.430 1.00 65.62 276 PRO A CA 1
ATOM 2214 C C . PRO A 1 276 ? 6.424 -12.661 -3.924 1.00 65.62 276 PRO A C 1
ATOM 2216 O O . PRO A 1 276 ? 5.885 -13.476 -4.664 1.00 65.62 276 PRO A O 1
ATOM 2219 N N . VAL A 1 277 ? 7.394 -11.850 -4.370 1.00 66.50 277 VAL A N 1
ATOM 2220 C CA . VAL A 1 277 ? 7.900 -11.909 -5.760 1.00 66.50 277 VAL A CA 1
ATOM 2221 C C . VAL A 1 277 ? 8.744 -13.163 -6.043 1.00 66.50 277 VAL A C 1
ATOM 2223 O O . VAL A 1 277 ? 9.130 -13.380 -7.184 1.00 66.50 277 VAL A O 1
ATOM 2226 N N . THR A 1 278 ? 9.065 -13.984 -5.034 1.00 60.00 278 THR A N 1
ATOM 2227 C CA . THR A 1 278 ? 9.768 -15.268 -5.208 1.00 60.00 278 THR A CA 1
ATOM 2228 C C . THR A 1 278 ? 8.841 -16.474 -5.053 1.00 60.00 278 THR A C 1
ATOM 2230 O O . THR A 1 278 ? 9.313 -17.604 -5.120 1.00 60.00 278 THR A O 1
ATOM 2233 N N . MET A 1 279 ? 7.539 -16.257 -4.825 1.00 54.75 279 MET A N 1
ATOM 2234 C CA . MET A 1 279 ? 6.552 -17.315 -4.592 1.00 54.75 279 MET A CA 1
ATOM 2235 C C . MET A 1 279 ? 5.584 -17.427 -5.783 1.00 54.75 279 MET A C 1
ATOM 2237 O O . MET A 1 279 ? 4.684 -16.594 -5.904 1.00 54.75 279 MET A O 1
ATOM 2241 N N . PRO A 1 280 ? 5.730 -18.452 -6.648 1.00 50.12 280 PRO A N 1
ATOM 2242 C CA . PRO A 1 280 ? 4.899 -18.628 -7.845 1.00 50.12 280 PRO A CA 1
ATOM 2243 C C . PRO A 1 280 ? 3.398 -18.725 -7.542 1.00 50.12 280 PRO A C 1
ATOM 2245 O O . PRO A 1 280 ? 2.580 -18.211 -8.296 1.00 50.12 280 PRO A O 1
ATOM 2248 N N . ASP A 1 281 ? 3.029 -19.322 -6.407 1.00 39.78 281 ASP A N 1
ATOM 2249 C CA . ASP A 1 281 ? 1.628 -19.615 -6.069 1.00 39.78 281 ASP A CA 1
ATOM 2250 C C . ASP A 1 281 ? 0.859 -18.396 -5.519 1.00 39.78 281 ASP A C 1
ATOM 2252 O O . ASP A 1 281 ? -0.372 -18.379 -5.512 1.00 39.78 281 ASP A O 1
ATOM 2256 N N . LEU A 1 282 ? 1.572 -17.346 -5.091 1.00 41.91 282 LEU A N 1
ATOM 2257 C CA . LEU A 1 282 ? 0.998 -16.055 -4.679 1.00 41.91 282 LEU A CA 1
ATOM 2258 C C . LEU A 1 282 ? 0.943 -15.043 -5.836 1.00 41.91 282 LEU A C 1
ATOM 2260 O O . LEU A 1 282 ? 0.390 -13.953 -5.684 1.00 41.91 282 LEU A O 1
ATOM 2264 N N . ALA A 1 283 ? 1.469 -15.413 -7.009 1.00 43.88 283 ALA A N 1
ATOM 2265 C CA . ALA A 1 283 ? 1.480 -14.587 -8.212 1.00 43.88 283 ALA A CA 1
ATOM 2266 C C . ALA A 1 283 ? 0.093 -14.413 -8.852 1.00 43.88 283 ALA A C 1
ATOM 2268 O O . ALA A 1 283 ? -0.051 -13.643 -9.793 1.00 43.88 283 ALA A O 1
ATOM 2269 N N . CYS A 1 284 ? -0.940 -15.089 -8.348 1.00 34.00 284 CYS A N 1
ATOM 2270 C CA . CYS A 1 284 ? -2.261 -15.123 -8.972 1.00 34.00 284 CYS A CA 1
ATOM 2271 C C . CYS A 1 284 ? -3.055 -13.804 -8.871 1.00 34.00 284 CYS A C 1
ATOM 2273 O O . CYS A 1 284 ? -4.069 -13.674 -9.555 1.00 34.00 284 CYS A O 1
ATOM 2275 N N . TYR A 1 285 ? -2.629 -12.818 -8.061 1.00 38.59 285 TYR A N 1
ATOM 2276 C CA . TYR A 1 285 ? -3.414 -11.594 -7.834 1.00 38.59 285 TYR A CA 1
ATOM 2277 C C . TYR A 1 285 ? -2.566 -10.314 -7.663 1.00 38.59 285 TYR A C 1
ATOM 2279 O O . TYR A 1 285 ? -1.721 -10.203 -6.772 1.00 38.59 285 TYR A O 1
ATOM 2287 N N . GLY A 1 286 ? -2.858 -9.287 -8.473 1.00 50.06 286 GLY A N 1
ATOM 2288 C CA . GLY A 1 286 ? -2.372 -7.910 -8.281 1.00 50.06 286 GLY A CA 1
ATOM 2289 C C . GLY A 1 286 ? -0.978 -7.603 -8.877 1.00 50.06 286 GLY A C 1
ATOM 2290 O O . GLY A 1 286 ? -0.640 -8.152 -9.922 1.00 50.06 286 GLY A O 1
ATOM 2291 N N . PRO A 1 287 ? -0.166 -6.705 -8.280 1.00 45.22 287 PRO A N 1
ATOM 2292 C CA . PRO A 1 287 ? 1.174 -6.317 -8.774 1.00 45.22 287 PRO A CA 1
ATOM 2293 C C . PRO A 1 287 ? 2.118 -7.481 -9.053 1.00 45.22 287 PRO A C 1
ATOM 2295 O O . PRO A 1 287 ? 2.933 -7.417 -9.968 1.00 45.22 287 PRO A O 1
ATOM 2298 N N . LEU A 1 288 ? 1.998 -8.543 -8.259 1.00 49.03 288 LEU A N 1
ATOM 2299 C CA . LEU A 1 288 ? 2.782 -9.763 -8.410 1.00 49.03 288 LEU A CA 1
ATOM 2300 C C . LEU A 1 288 ? 2.419 -10.494 -9.706 1.00 49.03 288 LEU A C 1
ATOM 2302 O O . LEU A 1 288 ? 3.313 -10.964 -10.397 1.00 49.03 288 LEU A O 1
ATOM 2306 N N . LEU A 1 289 ? 1.139 -10.493 -10.099 1.00 45.06 289 LEU A N 1
ATOM 2307 C CA . LEU A 1 289 ? 0.695 -11.034 -11.385 1.00 45.06 289 LEU A CA 1
ATOM 2308 C C . LEU A 1 289 ? 1.349 -10.282 -12.546 1.00 45.06 289 LEU A C 1
ATOM 2310 O O . LEU A 1 289 ? 1.854 -10.921 -13.456 1.00 45.06 289 LEU A O 1
ATOM 2314 N N . ARG A 1 290 ? 1.410 -8.941 -12.503 1.00 52.25 290 ARG A N 1
ATOM 2315 C CA . ARG A 1 290 ? 2.093 -8.154 -13.551 1.00 52.25 290 ARG A CA 1
ATOM 2316 C C . ARG A 1 290 ? 3.604 -8.394 -13.573 1.00 52.25 290 ARG A C 1
ATOM 2318 O O . ARG A 1 290 ? 4.198 -8.364 -14.641 1.00 52.25 290 ARG A O 1
ATOM 2325 N N . ALA A 1 291 ? 4.212 -8.640 -12.413 1.00 53.50 291 ALA A N 1
ATOM 2326 C CA . ALA A 1 291 ? 5.631 -8.954 -12.299 1.00 53.50 291 ALA A CA 1
ATOM 2327 C C . ALA A 1 291 ? 5.986 -10.319 -12.907 1.00 53.50 291 ALA A C 1
ATOM 2329 O O . ALA A 1 291 ? 6.946 -10.439 -13.665 1.00 53.50 291 ALA A O 1
ATOM 2330 N N . PHE A 1 292 ? 5.193 -11.345 -12.592 1.00 54.06 292 PHE A N 1
ATOM 2331 C CA . PHE A 1 292 ? 5.409 -12.713 -13.065 1.00 54.06 292 PHE A CA 1
ATOM 2332 C C . PHE A 1 292 ? 4.927 -12.933 -14.502 1.00 54.06 292 PHE A C 1
ATOM 2334 O O . PHE A 1 292 ? 5.594 -13.625 -15.270 1.00 54.06 292 PHE A O 1
ATOM 2341 N N . ASN A 1 293 ? 3.816 -12.307 -14.896 1.00 58.34 293 ASN A N 1
ATOM 2342 C CA . ASN A 1 293 ? 3.309 -12.366 -16.266 1.00 58.34 293 ASN A CA 1
ATOM 2343 C C . ASN A 1 293 ? 3.983 -11.365 -17.190 1.00 58.34 293 ASN A C 1
ATOM 2345 O O . ASN A 1 293 ? 3.674 -11.395 -18.374 1.00 58.34 293 ASN A O 1
ATOM 2349 N N . LEU A 1 294 ? 4.935 -10.551 -16.715 1.00 61.72 294 LEU A N 1
ATOM 2350 C CA . LEU A 1 294 ? 5.658 -9.618 -17.573 1.00 61.72 294 LEU A CA 1
ATOM 2351 C C . LEU A 1 294 ? 6.179 -10.334 -18.825 1.00 61.72 294 LEU A C 1
ATOM 2353 O O . LEU A 1 294 ? 5.981 -9.844 -19.919 1.00 61.72 294 LEU A O 1
ATOM 2357 N N . GLY A 1 295 ? 6.731 -11.546 -18.709 1.00 59.06 295 GLY A N 1
ATOM 2358 C CA . GLY A 1 295 ? 7.150 -12.321 -19.883 1.00 59.06 295 GLY A CA 1
ATOM 2359 C C . GLY A 1 295 ? 6.017 -12.618 -20.880 1.00 59.06 295 GLY A C 1
ATOM 2360 O O . GLY A 1 295 ? 6.193 -12.427 -22.080 1.00 59.06 295 GLY A O 1
ATOM 2361 N N . GLN A 1 296 ? 4.845 -13.048 -20.403 1.00 61.62 296 GLN A N 1
ATOM 2362 C CA . GLN A 1 296 ? 3.683 -13.326 -21.259 1.00 61.62 296 GLN A CA 1
ATOM 2363 C C . GLN A 1 296 ? 3.082 -12.043 -21.842 1.00 61.62 296 GLN A C 1
ATOM 2365 O O . GLN A 1 296 ? 2.800 -11.987 -23.037 1.00 61.62 296 GLN A O 1
ATOM 2370 N N . ASP A 1 297 ? 2.934 -11.007 -21.020 1.00 62.69 297 ASP A N 1
ATOM 2371 C CA . ASP A 1 297 ? 2.399 -9.708 -21.410 1.00 62.69 297 ASP A CA 1
ATOM 2372 C C . ASP A 1 297 ? 3.323 -9.027 -22.431 1.00 62.69 297 ASP A C 1
ATOM 2374 O O . ASP A 1 297 ? 2.849 -8.526 -23.450 1.00 62.69 297 ASP A O 1
ATOM 2378 N N . LEU A 1 298 ? 4.645 -9.095 -22.231 1.00 62.41 298 LEU A N 1
ATOM 2379 C CA . LEU A 1 298 ? 5.648 -8.665 -23.206 1.00 62.41 298 LEU A CA 1
ATOM 2380 C C . LEU A 1 298 ? 5.484 -9.430 -24.521 1.00 62.41 298 LEU A C 1
ATOM 2382 O O . LEU A 1 298 ? 5.383 -8.801 -25.568 1.00 62.41 298 LEU A O 1
ATOM 2386 N N . CYS A 1 299 ? 5.394 -10.764 -24.492 1.00 61.62 299 CYS A N 1
ATOM 2387 C CA . CYS A 1 299 ? 5.197 -11.563 -25.705 1.00 61.62 299 CYS A CA 1
ATOM 2388 C C . CYS A 1 299 ? 3.915 -11.188 -26.467 1.00 61.62 299 CYS A C 1
ATOM 2390 O O . CYS A 1 299 ? 3.951 -11.071 -27.692 1.00 61.62 299 CYS A O 1
ATOM 2392 N N . VAL A 1 300 ? 2.797 -10.963 -25.770 1.00 64.62 300 VAL A N 1
ATOM 2393 C CA . VAL A 1 300 ? 1.527 -10.544 -26.390 1.00 64.62 300 VAL A CA 1
ATOM 2394 C C . VAL A 1 300 ? 1.635 -9.137 -26.979 1.00 64.62 300 VAL A C 1
ATOM 2396 O O . VAL A 1 300 ? 1.157 -8.892 -28.088 1.00 64.62 300 VAL A O 1
ATOM 2399 N N . LEU A 1 301 ? 2.273 -8.204 -26.270 1.00 61.44 301 LEU A N 1
ATOM 2400 C CA . LEU A 1 301 ? 2.479 -6.841 -26.757 1.00 61.44 301 LEU A CA 1
ATOM 2401 C C . LEU A 1 301 ? 3.392 -6.799 -27.985 1.00 61.44 301 LEU A C 1
ATOM 2403 O O . LEU A 1 301 ? 3.089 -6.069 -28.929 1.00 61.44 301 LEU A O 1
ATOM 2407 N N . ILE A 1 302 ? 4.442 -7.624 -28.007 1.00 61.69 302 ILE A N 1
ATOM 2408 C CA . ILE A 1 302 ? 5.324 -7.814 -29.165 1.00 61.69 302 ILE A CA 1
ATOM 2409 C C . ILE A 1 302 ? 4.513 -8.309 -30.364 1.00 61.69 302 ILE A C 1
ATOM 2411 O O . ILE A 1 302 ? 4.482 -7.645 -31.396 1.00 61.69 302 ILE A O 1
ATOM 2415 N N . GLN A 1 303 ? 3.764 -9.406 -30.200 1.00 61.44 303 GLN A N 1
ATOM 2416 C CA . GLN A 1 303 ? 2.928 -9.967 -31.268 1.00 61.44 303 GLN A CA 1
ATOM 2417 C C . GLN A 1 303 ? 1.919 -8.950 -31.811 1.00 61.44 303 GLN A C 1
ATOM 2419 O O . GLN A 1 303 ? 1.687 -8.876 -33.020 1.00 61.44 303 GLN A O 1
ATOM 2424 N N . LYS A 1 304 ? 1.321 -8.143 -30.930 1.00 61.97 304 LYS A N 1
ATOM 2425 C CA . LYS A 1 304 ? 0.352 -7.116 -31.316 1.00 61.97 304 LYS A CA 1
ATOM 2426 C C . LYS A 1 304 ? 1.006 -5.960 -32.077 1.00 61.97 304 LYS A C 1
ATOM 2428 O O . LYS A 1 304 ? 0.430 -5.504 -33.061 1.00 61.97 304 LYS A O 1
ATOM 2433 N N . LYS A 1 305 ? 2.196 -5.511 -31.664 1.00 59.22 305 LYS A N 1
ATOM 2434 C CA . LYS A 1 305 ? 2.955 -4.457 -32.355 1.00 59.22 305 LYS A CA 1
ATOM 2435 C C . LYS A 1 305 ? 3.417 -4.925 -33.735 1.00 59.22 305 LYS A C 1
ATOM 2437 O O . LYS A 1 305 ? 3.174 -4.224 -34.715 1.00 59.22 305 LYS A O 1
ATOM 2442 N N . ASP A 1 306 ? 3.972 -6.129 -33.837 1.00 58.88 306 ASP A N 1
ATOM 2443 C CA . ASP A 1 306 ? 4.400 -6.707 -35.117 1.00 58.88 306 ASP A CA 1
ATOM 2444 C C . ASP A 1 306 ? 3.215 -6.846 -36.088 1.00 58.88 306 ASP A C 1
ATOM 2446 O O . ASP A 1 306 ? 3.314 -6.473 -37.255 1.00 58.88 306 ASP A O 1
ATOM 2450 N N . SER A 1 307 ? 2.050 -7.269 -35.584 1.00 57.31 307 SER A N 1
ATOM 2451 C CA . SER A 1 307 ? 0.814 -7.370 -36.377 1.00 57.31 307 SER A CA 1
ATOM 2452 C C . SER A 1 307 ? 0.308 -6.010 -36.879 1.00 57.31 307 SER A C 1
ATOM 2454 O O . SER A 1 307 ? -0.159 -5.911 -38.011 1.00 57.31 307 SER A O 1
ATOM 2456 N N . MET A 1 308 ? 0.407 -4.954 -36.062 1.00 56.41 308 MET A N 1
ATOM 2457 C CA . MET A 1 308 ? 0.011 -3.593 -36.455 1.00 56.41 308 MET A CA 1
ATOM 2458 C C . MET A 1 308 ? 0.989 -2.966 -37.459 1.00 56.41 308 MET A C 1
ATOM 2460 O O . MET A 1 308 ? 0.556 -2.247 -38.353 1.00 56.41 308 MET A O 1
ATOM 2464 N N . THR A 1 309 ? 2.284 -3.278 -37.350 1.00 54.66 309 THR A N 1
ATOM 2465 C CA . THR A 1 309 ? 3.329 -2.768 -38.259 1.00 54.66 309 THR A CA 1
ATOM 2466 C C . THR A 1 309 ? 3.284 -3.471 -39.625 1.00 54.66 309 THR A C 1
ATOM 2468 O O . THR A 1 309 ? 3.525 -2.862 -40.664 1.00 54.66 309 THR A O 1
ATOM 2471 N N . LEU A 1 310 ? 2.907 -4.755 -39.651 1.00 50.78 310 LEU A N 1
ATOM 2472 C CA . LEU A 1 310 ? 2.640 -5.498 -40.888 1.00 50.78 310 LEU A CA 1
ATOM 2473 C C . LEU A 1 310 ? 1.378 -4.999 -41.609 1.00 50.78 310 LEU A C 1
ATOM 2475 O O . LEU A 1 310 ? 1.364 -4.957 -42.835 1.00 50.78 310 LEU A O 1
ATOM 2479 N N . GLN A 1 311 ? 0.342 -4.580 -40.872 1.00 47.69 311 GLN A N 1
ATOM 2480 C CA . GLN A 1 311 ? -0.864 -3.992 -41.468 1.00 47.69 311 GLN A CA 1
ATOM 2481 C C . GLN A 1 311 ? -0.635 -2.584 -42.032 1.00 47.69 311 GLN A C 1
ATOM 2483 O O . GLN A 1 311 ? -1.203 -2.265 -43.073 1.00 47.69 311 GLN A O 1
ATOM 2488 N N . SER A 1 312 ? 0.199 -1.751 -41.400 1.00 46.66 312 SER A N 1
ATOM 2489 C CA . SER A 1 312 ? 0.534 -0.428 -41.948 1.00 46.66 312 SER A CA 1
ATOM 2490 C C . SER A 1 312 ? 1.360 -0.527 -43.231 1.00 46.66 312 SER A C 1
ATOM 2492 O O . SER A 1 312 ? 1.075 0.180 -44.187 1.00 46.66 312 SER A O 1
ATOM 2494 N N . ASN A 1 313 ? 2.309 -1.466 -43.303 1.00 44.28 313 ASN A N 1
ATOM 2495 C CA . ASN A 1 313 ? 3.143 -1.639 -44.497 1.00 44.28 313 ASN A CA 1
ATOM 2496 C C . ASN A 1 313 ? 2.386 -2.272 -45.678 1.00 44.28 313 ASN A C 1
ATOM 2498 O O . ASN A 1 313 ? 2.773 -2.065 -46.819 1.00 44.28 313 ASN A O 1
ATOM 2502 N N . SER A 1 314 ? 1.298 -3.012 -45.430 1.00 44.38 314 SER A N 1
ATOM 2503 C CA . SER A 1 314 ? 0.444 -3.546 -46.504 1.00 44.38 314 SER A CA 1
ATOM 2504 C C . SER A 1 314 ? -0.483 -2.510 -47.149 1.00 44.38 314 SER A C 1
ATOM 2506 O O . SER A 1 314 ? -1.071 -2.798 -48.183 1.00 44.38 314 SER A O 1
ATOM 2508 N N . ILE A 1 315 ? -0.642 -1.332 -46.537 1.00 47.50 315 ILE A N 1
ATOM 2509 C CA . ILE A 1 315 ? -1.472 -0.245 -47.080 1.00 47.50 315 ILE A CA 1
ATOM 2510 C C . ILE A 1 315 ? -0.633 0.679 -47.979 1.00 47.50 315 ILE A C 1
ATOM 2512 O O . ILE A 1 315 ? -1.165 1.229 -48.936 1.00 47.50 315 ILE A O 1
ATOM 2516 N N . ASP A 1 316 ? 0.677 0.778 -47.735 1.00 44.34 316 ASP A N 1
ATOM 2517 C CA . ASP A 1 316 ? 1.594 1.619 -48.520 1.00 44.34 316 ASP A CA 1
ATOM 2518 C C . ASP A 1 316 ? 2.176 0.914 -49.771 1.00 44.34 316 ASP A C 1
ATOM 2520 O O . ASP A 1 316 ? 2.857 1.551 -50.571 1.00 44.34 316 ASP A O 1
ATOM 2524 N N . GLU A 1 317 ? 1.913 -0.385 -49.978 1.00 44.75 317 GLU A N 1
ATOM 2525 C CA . GLU A 1 317 ? 2.311 -1.132 -51.193 1.00 44.75 317 GLU A CA 1
ATOM 2526 C C . GLU A 1 317 ? 1.180 -1.256 -52.247 1.00 44.75 317 GLU A C 1
ATOM 2528 O O . GLU A 1 317 ? 1.369 -1.913 -53.272 1.00 44.75 317 GLU A O 1
ATOM 2533 N N . GLU A 1 318 ? 0.025 -0.606 -52.036 1.00 43.81 318 GLU A N 1
ATOM 2534 C CA . GLU A 1 318 ? -1.106 -0.553 -52.989 1.00 43.81 318 GLU A CA 1
ATOM 2535 C C . GLU A 1 318 ? -1.373 0.848 -53.604 1.00 43.81 318 GLU A C 1
ATOM 2537 O O . GLU A 1 318 ? -2.463 1.079 -54.133 1.00 43.81 318 GLU A O 1
ATOM 2542 N N . GLU A 1 319 ? -0.393 1.767 -53.613 1.00 37.09 319 GLU A N 1
ATOM 2543 C CA . GLU A 1 319 ? -0.423 2.997 -54.449 1.00 37.09 319 GLU A CA 1
ATOM 2544 C C . GLU A 1 319 ? 0.539 2.957 -55.649 1.00 37.09 319 GLU A C 1
ATOM 2546 O O . GLU A 1 319 ? 1.759 2.736 -55.460 1.00 37.09 319 GLU A O 1
#

Foldseek 3Di:
DLVVQLLVCLLVVDAAAAEDEDEDDDDDPVVVVVCVVVVVVVVVVVVVSQQVSLLLLHHYHYYYYYDDVQVVQLVVCVVVVPQEDEAEDDPDDDDVPDDDDPVRVNVVPPRRPHHYDYDDDDPDDLQACVQPDFLLRDDLVNLSNLLSVLSVVLSQLLVVLLVLLVCLQVPVPDDDPLDLCPDSLSSSLVSNPPRPSCCVVSVQVVVLSVQSSVLSVQLNPDDSPPLVSSLCSLVVRSQVSSLSSLQVSLVVSVVSQVSDPDHDRHRVSSVDNDDLLVPPVSCPTHSSVSSVCVVVVVVVSVVVVVVVVVVVVVVVVPD

pLDDT: mean 76.68, std 15.23, range [34.0, 95.5]

Sequence (319 aa):
MLNEVRKQALIRSSDVTLVHVIEEESNSHVRRYGMTVEGEQLMGGLEQSVQNLRRFSIDPCIRLIRGEVVAVLESLSRDLGAELLVLGVPRKKKSLLRGASIQERIEKNIVISCRVVIAAKEHFSPETDLKDINPDQLTKRQVLSIDIYLVDLWFEHLHYHTDFIYQLLLYPDKEVDLSEKNCRFGQFLASLEGIEKWKKLTSILGPIHLQFHEVAAKMAKLSAHDHAGLQDLYVRESLPLSCRLKNELGHISLYLRSFLKNNPPTVPFLADESCPVTMPDLACYGPLLRAFNLGQDLCVLIQKKDSMTLQSNSIDEEE

Radius of gyration: 23.86 Å; chains: 1; bounding box: 62×36×80 Å

Secondary structure (DSSP, 8-state):
-HHHHHHHHHHHT---EEEEEE------HHHHHHHHHHHHHHHHHHHHHHHHHHTTT---EEEEEES-HHHHHHHHHHHTT-SEEEEPPPSS---TTS---HHHHHHT-TT--SEEEE-PPP---HHHHGGGS-GGG--HHHHHHHHHHHHHHHHHHHHHHHHHHHHHHH-TTS-----TTTSHHHHHHHHHTT-GGGHHHHHHHHHHHHHHHHHHHHHHTS-TT-HHHHHHHIIIIIHHHHHHHHHHHHHHHHHHHTT-SSPPPPPHHHH--S-GGG-GGGTTSTHHHHHHTHHHHHHHHHHHHHHHHHHHHTTTT--